Protein AF-A0A7R8ZRZ5-F1 (afdb_monomer_lite)

Sequence (224 aa):
MYLRGLLFKEEGRRFGMDLMALNIQRGRDHGLASYNDYREICALGRLRDWTAFERVFGRELTSRFQRVYESVDDIDLFAGGSVEPLVPGTELGPTFLCINGDMFARLQKGDRFYYELGGEPHSFSPEQLDQIRRVSLARVLCDNSEALRVIQPLVMARISTDCALVAALPSSLNAPCIVASSVTTLVLVGAGIVAHSVCRATAEPQVVDSLRMDAPTTKQALLL

Foldseek 3Di:
DQQAQDPPDDPPDPGDHGVLVVVLVVLVVVVPFALQVLCVVLVVHGQFFLVSVCVFQNDVVSVVVVVPDVGSRRHRNSRVFVRGDDDPPDPGHSSVVQVVLVVVVCVQVVDPQNACDPDDPNHDDPVVVVVVLLDAPLVVCQVPDLPAQEDELNNPDDDDPLCPPDPDDDDDSPHGRWHWDWDFDFDDDDPDTDTRTDIDTDPGRDRDPPPPSPNCDSCNSVPD

pLDDT: mean 80.61, std 20.8, range [30.86, 98.69]

Radius of gyration: 23.87 Å; chains: 1; bounding box: 53×54×66 Å

Secondary structure (DSSP, 8-state):
-TTTTTBT--TT-S--B-HHHHHHHHHHHTTPPBHHHHHHHTTS----SHHHHHHHH-HHHHHHHTTT-SSGGG-BHHHHHTTSPPPTTSSS-HHHHHHHHHHHHHHHHH-TT-TT--SSTTPPPHHHHHHHHT--HHHHHHHT-TT-SEE-SSTTSPPPGGG---S-----TTPPPEEEEEEEEEEEETTEEEEEEEEEEESSPP-----------TTGGG--

InterPro domains:
  IPR010255 Haem peroxidase superfamily [SSF48113] (3-163)
  IPR019791 Haem peroxidase, animal-type [PF03098] (3-155)
  IPR019791 Haem peroxidase, animal-type [PR00457] (58-78)
  IPR019791 Haem peroxidase, animal-type [PR00457] (132-146)
  IPR019791 Haem peroxidase, animal-type [PS50292] (1-182)
  IPR037120 Haem peroxidase domain superfamily, animal type [G3DSA:1.10.640.10] (2-172)

Organism: NCBI:txid163714

Structure (mmCIF, N/CA/C/O backbone):
data_AF-A0A7R8ZRZ5-F1
#
_entry.id   AF-A0A7R8ZRZ5-F1
#
loop_
_atom_site.group_PDB
_atom_site.id
_atom_site.type_symbol
_atom_site.label_atom_id
_atom_site.label_alt_id
_atom_site.label_comp_id
_atom_site.label_asym_id
_atom_site.label_entity_id
_atom_site.label_seq_id
_atom_site.pdbx_PDB_ins_code
_atom_site.Cartn_x
_atom_site.Cartn_y
_atom_site.Cartn_z
_atom_site.occupancy
_atom_site.B_iso_or_equiv
_atom_site.auth_seq_id
_atom_site.auth_comp_id
_atom_site.auth_asym_id
_atom_site.auth_atom_id
_atom_site.pdbx_PDB_model_num
ATOM 1 N N . MET A 1 1 ? 9.302 -16.955 0.100 1.00 51.91 1 MET A N 1
ATOM 2 C CA . MET A 1 1 ? 8.093 -16.599 -0.674 1.00 51.91 1 MET A CA 1
ATOM 3 C C . MET A 1 1 ? 7.459 -17.876 -1.218 1.00 51.91 1 MET A C 1
ATOM 5 O O . MET A 1 1 ? 7.926 -18.417 -2.209 1.00 51.91 1 MET A O 1
ATOM 9 N N . TYR A 1 2 ? 6.476 -18.414 -0.492 1.00 61.75 2 TYR A N 1
ATOM 10 C CA . TYR A 1 2 ? 6.000 -19.805 -0.600 1.00 61.75 2 TYR A CA 1
ATOM 11 C C . TYR A 1 2 ? 4.894 -20.047 -1.646 1.00 61.75 2 TYR A C 1
ATOM 13 O O . TYR A 1 2 ? 4.427 -21.169 -1.780 1.00 61.75 2 TYR A O 1
ATOM 21 N N . LEU A 1 3 ? 4.472 -19.024 -2.397 1.00 82.94 3 LEU A N 1
ATOM 22 C CA . LEU A 1 3 ? 3.324 -19.112 -3.321 1.00 82.94 3 LEU A CA 1
ATOM 23 C C . LEU A 1 3 ? 3.717 -19.150 -4.808 1.00 82.94 3 LEU A C 1
ATOM 25 O O . LEU A 1 3 ? 2.857 -19.135 -5.687 1.00 82.94 3 LEU A O 1
ATOM 29 N N . ARG A 1 4 ? 5.019 -19.221 -5.101 1.00 87.06 4 ARG A N 1
ATOM 30 C CA . ARG A 1 4 ? 5.545 -19.359 -6.461 1.00 87.06 4 ARG A CA 1
ATOM 31 C C . ARG A 1 4 ? 5.490 -20.827 -6.891 1.00 87.06 4 ARG A C 1
ATOM 33 O O . ARG A 1 4 ? 6.206 -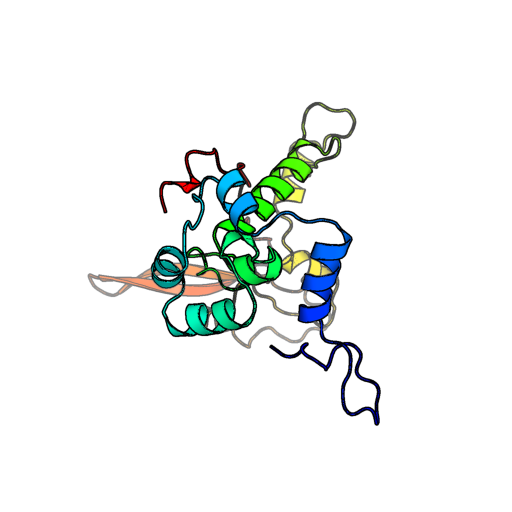21.651 -6.330 1.00 87.06 4 ARG A O 1
ATOM 40 N N . GLY A 1 5 ? 4.646 -21.156 -7.868 1.00 85.62 5 GLY A N 1
ATOM 41 C CA . GLY A 1 5 ? 4.491 -22.522 -8.388 1.00 85.62 5 GLY A CA 1
ATOM 42 C C . GLY A 1 5 ? 3.873 -23.512 -7.395 1.00 85.62 5 GLY A C 1
ATOM 43 O O . GLY A 1 5 ? 3.980 -24.721 -7.593 1.00 85.62 5 GLY A O 1
ATOM 44 N N . LEU A 1 6 ? 3.256 -23.017 -6.318 1.00 91.06 6 LEU A N 1
ATOM 45 C CA . LEU A 1 6 ? 2.647 -23.818 -5.250 1.00 91.06 6 LEU A CA 1
ATOM 46 C C . LEU A 1 6 ? 1.206 -23.390 -4.929 1.00 91.06 6 LEU A C 1
ATOM 48 O O . LEU A 1 6 ? 0.559 -24.024 -4.097 1.00 91.06 6 LEU A O 1
ATOM 52 N N . LEU A 1 7 ? 0.683 -22.344 -5.580 1.00 91.19 7 LEU A N 1
ATOM 53 C CA . LEU A 1 7 ? -0.688 -21.891 -5.359 1.00 91.19 7 LEU A CA 1
ATOM 54 C C . LEU A 1 7 ? -1.671 -22.981 -5.816 1.00 91.19 7 LEU A C 1
ATOM 56 O O . LEU A 1 7 ? -1.634 -23.391 -6.977 1.00 91.19 7 LEU A O 1
ATOM 60 N N . PHE A 1 8 ? -2.522 -23.448 -4.894 1.00 90.81 8 PHE A N 1
ATOM 61 C CA . PHE A 1 8 ? -3.478 -24.549 -5.100 1.00 90.81 8 PHE A CA 1
ATOM 62 C C . PHE A 1 8 ? -2.856 -25.809 -5.730 1.00 90.81 8 PHE A C 1
ATOM 64 O O . PHE A 1 8 ? -3.453 -26.454 -6.587 1.00 90.81 8 PHE A O 1
ATOM 71 N N . LYS A 1 9 ? -1.627 -26.159 -5.331 1.00 91.75 9 LYS A N 1
ATOM 72 C CA . LYS A 1 9 ? -0.976 -27.388 -5.795 1.00 91.75 9 LYS A CA 1
ATOM 73 C C . LYS A 1 9 ? -1.724 -28.620 -5.268 1.00 91.75 9 LYS A C 1
ATOM 75 O O . LYS A 1 9 ? -1.705 -28.885 -4.070 1.00 91.75 9 LYS A O 1
ATOM 80 N N . GLU A 1 10 ? -2.310 -29.391 -6.178 1.00 90.62 10 GLU A N 1
ATOM 81 C CA . GLU A 1 10 ? -2.949 -30.674 -5.869 1.00 90.62 10 GLU A CA 1
ATOM 82 C C . GLU A 1 10 ? -1.930 -31.748 -5.454 1.00 90.62 10 GLU A C 1
ATOM 84 O O . GLU A 1 10 ? -0.760 -31.735 -5.863 1.00 90.62 10 GLU A O 1
ATOM 89 N N . GLU A 1 11 ? -2.394 -32.720 -4.670 1.00 88.88 11 GLU A N 1
ATOM 90 C CA . GLU A 1 11 ? -1.609 -33.898 -4.312 1.00 88.88 11 GLU A CA 1
ATOM 91 C C . GLU A 1 11 ? -1.207 -34.687 -5.573 1.00 88.88 11 GLU A C 1
ATOM 93 O O . GLU A 1 11 ? -1.961 -34.805 -6.536 1.00 88.88 11 GLU A O 1
ATOM 98 N N . GLY A 1 12 ? 0.036 -35.170 -5.619 1.00 90.12 12 GLY A N 1
ATOM 99 C CA . GLY A 1 12 ? 0.588 -35.865 -6.789 1.00 90.12 12 GLY A CA 1
ATOM 100 C C . GLY A 1 12 ? 1.023 -34.964 -7.957 1.00 90.12 12 GLY A C 1
ATOM 101 O O . GLY A 1 12 ? 1.757 -35.424 -8.833 1.00 90.12 12 GLY A O 1
ATOM 102 N N . ARG A 1 13 ? 0.670 -33.669 -7.980 1.00 89.69 13 ARG A N 1
ATOM 103 C CA . ARG A 1 13 ? 1.190 -32.723 -8.987 1.00 89.69 13 ARG A CA 1
ATOM 104 C C . ARG A 1 13 ? 2.574 -32.206 -8.600 1.00 89.69 13 ARG A C 1
ATOM 106 O O . ARG A 1 13 ? 2.889 -32.027 -7.426 1.00 89.69 13 ARG A O 1
ATOM 113 N N . ARG A 1 14 ? 3.423 -31.915 -9.594 1.00 86.62 14 ARG A N 1
ATOM 114 C CA . ARG A 1 14 ? 4.773 -31.362 -9.359 1.00 86.62 14 ARG A CA 1
ATOM 115 C C . ARG A 1 14 ? 4.746 -29.865 -9.030 1.00 86.62 14 ARG A C 1
ATOM 117 O O . ARG A 1 14 ? 5.542 -29.422 -8.207 1.00 86.62 14 ARG A O 1
ATOM 124 N N . PHE A 1 15 ? 3.828 -29.115 -9.631 1.00 88.81 15 PHE A N 1
ATOM 125 C CA . PHE A 1 15 ? 3.676 -27.668 -9.471 1.00 88.81 15 PHE A CA 1
ATOM 126 C C . PHE A 1 15 ? 2.190 -27.281 -9.444 1.00 88.81 15 PHE A C 1
ATOM 128 O O . PHE A 1 15 ? 1.360 -27.978 -10.025 1.00 88.81 15 PHE A O 1
ATOM 135 N N . GLY A 1 16 ? 1.879 -26.191 -8.743 1.00 91.56 16 GLY A N 1
ATOM 136 C CA . GLY A 1 16 ? 0.614 -25.461 -8.821 1.00 91.56 16 GLY A CA 1
ATOM 137 C C . GLY A 1 16 ? 0.779 -24.170 -9.628 1.00 91.56 16 GLY A C 1
ATOM 138 O O . GLY A 1 16 ? 1.723 -24.023 -10.406 1.00 91.56 16 GLY A O 1
ATOM 139 N N . MET A 1 17 ? -0.115 -23.210 -9.416 1.00 91.88 17 MET A N 1
ATOM 140 C CA . MET A 1 17 ? -0.027 -21.894 -10.050 1.00 91.88 17 MET A CA 1
ATOM 141 C C . MET A 1 17 ? 1.037 -21.002 -9.387 1.00 91.88 17 MET A C 1
ATOM 143 O O . MET A 1 17 ? 1.478 -21.240 -8.257 1.00 91.88 17 MET A O 1
ATOM 147 N N . ASP A 1 18 ? 1.453 -19.955 -10.098 1.00 94.06 18 ASP A N 1
ATOM 148 C CA . ASP A 1 18 ? 2.373 -18.932 -9.601 1.00 94.06 18 ASP A CA 1
ATOM 149 C C . ASP A 1 18 ? 1.610 -17.635 -9.332 1.00 94.06 18 ASP A C 1
ATOM 151 O O . ASP A 1 18 ? 1.212 -16.929 -10.259 1.00 94.06 18 ASP A O 1
ATOM 155 N N . LEU A 1 19 ? 1.405 -17.321 -8.049 1.00 95.06 19 LEU A N 1
ATOM 156 C CA . LEU A 1 19 ? 0.646 -16.137 -7.654 1.00 95.06 19 LEU A CA 1
ATOM 157 C C . LEU A 1 19 ? 1.286 -14.832 -8.154 1.00 95.06 19 LEU A C 1
ATOM 159 O O . LEU A 1 19 ? 0.573 -13.877 -8.441 1.00 95.06 19 LEU A O 1
ATOM 163 N N . MET A 1 20 ? 2.612 -14.777 -8.294 1.00 93.75 20 MET A N 1
ATOM 164 C CA . MET A 1 20 ? 3.282 -13.556 -8.750 1.00 93.75 20 MET A CA 1
ATOM 165 C C . MET A 1 20 ? 3.118 -13.344 -10.241 1.00 93.75 20 MET A C 1
ATOM 167 O O . MET A 1 20 ? 2.824 -12.231 -10.671 1.00 93.75 20 MET A O 1
ATOM 171 N N . ALA A 1 21 ? 3.243 -14.420 -11.019 1.00 94.38 21 ALA A N 1
ATOM 172 C CA . ALA A 1 21 ? 2.937 -14.370 -12.442 1.00 94.38 21 ALA A CA 1
ATOM 173 C C . ALA A 1 21 ? 1.468 -13.978 -12.666 1.00 94.38 21 ALA A C 1
ATOM 175 O O . ALA A 1 21 ? 1.182 -13.145 -13.521 1.00 94.38 21 ALA A O 1
ATOM 176 N N . LEU A 1 22 ? 0.547 -14.511 -11.854 1.00 95.81 22 LEU A N 1
ATOM 177 C CA . LEU A 1 22 ? -0.869 -14.141 -11.905 1.00 95.81 22 LEU A CA 1
ATOM 178 C C . LEU A 1 22 ? -1.109 -12.666 -11.564 1.00 95.81 22 LEU A C 1
ATOM 180 O O . LEU A 1 22 ? -1.912 -12.031 -12.239 1.00 95.81 22 LEU A O 1
ATOM 184 N N . ASN A 1 23 ? -0.420 -12.103 -10.567 1.00 96.00 23 ASN A N 1
ATOM 185 C CA . ASN A 1 23 ? -0.552 -10.682 -10.227 1.00 96.00 23 ASN A CA 1
ATOM 186 C C . ASN A 1 23 ? -0.081 -9.771 -11.369 1.00 96.00 23 ASN A C 1
ATOM 188 O O . ASN A 1 23 ? -0.770 -8.808 -11.697 1.00 96.00 23 ASN A O 1
ATOM 192 N N . ILE A 1 24 ? 1.046 -10.099 -12.011 1.00 97.44 24 ILE A N 1
ATOM 193 C CA . ILE A 1 24 ? 1.540 -9.364 -13.187 1.00 97.44 24 ILE A CA 1
ATOM 194 C C . ILE A 1 24 ? 0.535 -9.472 -14.339 1.00 97.44 24 ILE A C 1
ATOM 196 O O . ILE A 1 24 ? 0.122 -8.460 -14.899 1.00 97.44 24 ILE A O 1
ATOM 200 N N . GLN A 1 25 ? 0.077 -10.687 -14.654 1.00 97.62 25 GLN A N 1
ATOM 201 C CA . GLN A 1 25 ? -0.888 -10.898 -15.732 1.00 97.62 25 GLN A CA 1
ATOM 202 C C . GLN A 1 25 ? -2.224 -10.200 -15.468 1.00 97.62 25 GLN A C 1
ATOM 204 O O . GLN A 1 25 ? -2.787 -9.630 -16.395 1.00 97.62 25 GLN A O 1
ATOM 209 N N . ARG A 1 26 ? -2.707 -10.177 -14.221 1.00 97.81 26 ARG A N 1
ATOM 210 C CA . ARG A 1 26 ? -3.920 -9.438 -13.845 1.00 97.81 26 ARG A CA 1
ATOM 211 C C . ARG A 1 26 ? -3.738 -7.931 -13.993 1.00 97.81 26 ARG A C 1
ATOM 213 O O . ARG A 1 26 ? -4.661 -7.256 -14.427 1.00 97.81 26 ARG A O 1
ATOM 220 N N . GLY A 1 27 ? -2.555 -7.410 -13.665 1.00 98.12 27 GLY A N 1
ATOM 221 C CA . GLY A 1 27 ? -2.234 -6.005 -13.901 1.00 98.12 27 GLY A CA 1
ATOM 222 C C . GLY A 1 27 ? -2.330 -5.636 -15.382 1.00 98.12 27 GLY A C 1
ATOM 223 O O . GLY A 1 27 ? -2.966 -4.645 -15.725 1.00 98.12 27 GLY A O 1
ATOM 224 N N . ARG A 1 28 ? -1.776 -6.478 -16.259 1.00 97.94 28 ARG A N 1
ATOM 225 C CA . ARG A 1 28 ? -1.835 -6.287 -17.716 1.00 97.94 28 ARG A CA 1
ATOM 226 C C . ARG A 1 28 ? -3.251 -6.424 -18.272 1.00 97.94 28 ARG A C 1
ATOM 228 O O . ARG A 1 28 ? -3.660 -5.602 -19.081 1.00 97.94 28 ARG A O 1
ATOM 235 N N . ASP A 1 29 ? -4.001 -7.423 -17.811 1.00 98.44 29 ASP A N 1
ATOM 236 C CA . ASP A 1 29 ? -5.403 -7.650 -18.190 1.00 98.44 29 ASP A CA 1
ATOM 237 C C . ASP A 1 29 ? -6.298 -6.455 -17.825 1.00 98.44 29 ASP A C 1
ATOM 239 O O . ASP A 1 29 ? -7.110 -6.002 -18.624 1.00 98.44 29 ASP A O 1
ATOM 243 N N . HIS A 1 30 ? -6.080 -5.872 -16.644 1.00 98.12 30 HIS A N 1
ATOM 244 C CA . HIS A 1 30 ? -6.783 -4.670 -16.194 1.00 98.12 30 HIS A CA 1
ATOM 245 C C . HIS A 1 30 ? -6.243 -3.368 -16.815 1.00 98.12 30 HIS A C 1
ATOM 247 O O . HIS A 1 30 ? -6.748 -2.293 -16.490 1.00 98.12 30 HIS A O 1
ATOM 253 N N . GLY A 1 31 ? -5.214 -3.435 -17.667 1.00 97.88 31 GLY A N 1
ATOM 254 C CA . GLY A 1 31 ? -4.602 -2.259 -18.285 1.00 97.88 31 GLY A CA 1
ATOM 255 C C . GLY A 1 31 ? -3.981 -1.291 -17.275 1.00 97.88 31 GLY A C 1
ATOM 256 O O . GLY A 1 31 ? -4.075 -0.078 -17.458 1.00 97.88 31 GLY A O 1
ATOM 257 N N . LEU A 1 32 ? -3.391 -1.803 -16.186 1.00 98.06 32 LEU A N 1
ATOM 258 C CA . LEU A 1 32 ? -2.682 -0.955 -15.227 1.00 98.06 32 LEU A CA 1
ATOM 259 C C . LEU A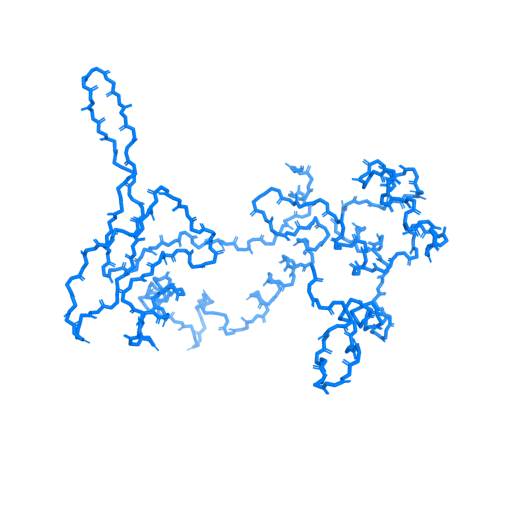 1 32 ? -1.512 -0.238 -15.912 1.00 98.06 32 LEU A C 1
ATOM 261 O O . LEU A 1 32 ? -0.786 -0.833 -16.708 1.00 98.06 32 LEU A O 1
ATOM 265 N N . ALA A 1 33 ? -1.324 1.035 -15.560 1.00 98.00 33 ALA A N 1
ATOM 266 C CA . ALA A 1 33 ? -0.209 1.839 -16.042 1.00 98.00 33 ALA A CA 1
ATOM 267 C C . ALA A 1 33 ? 1.144 1.315 -15.524 1.00 98.00 33 ALA A C 1
ATOM 269 O O . ALA A 1 33 ? 1.210 0.494 -14.597 1.00 98.00 33 ALA A O 1
ATOM 270 N N . SER A 1 34 ? 2.234 1.812 -16.109 1.00 98.25 34 SER A N 1
ATOM 271 C CA . SER A 1 34 ? 3.581 1.396 -15.723 1.00 98.25 34 SER A CA 1
ATOM 272 C C . SER A 1 34 ? 3.906 1.804 -14.287 1.00 98.25 34 SER A C 1
ATOM 274 O O . SER A 1 34 ? 3.357 2.760 -13.733 1.00 98.25 34 SER A O 1
ATOM 276 N N . TYR A 1 35 ? 4.872 1.117 -13.683 1.00 98.50 35 TYR A N 1
ATOM 277 C CA . TYR A 1 35 ? 5.437 1.500 -12.394 1.00 98.50 35 TYR A CA 1
ATOM 278 C C . TYR A 1 35 ? 5.866 2.979 -12.358 1.00 98.50 35 TYR A C 1
ATOM 280 O O . TYR A 1 35 ? 5.571 3.681 -11.390 1.00 98.50 35 TYR A O 1
ATOM 288 N N . ASN A 1 36 ? 6.506 3.479 -13.419 1.00 98.00 36 ASN A N 1
ATOM 289 C CA . ASN A 1 36 ? 6.957 4.868 -13.495 1.00 98.00 36 ASN A CA 1
ATOM 290 C C . ASN A 1 36 ? 5.796 5.878 -13.538 1.00 98.00 36 ASN A C 1
ATOM 292 O O . ASN A 1 36 ? 5.922 6.955 -12.953 1.00 98.00 36 ASN A O 1
ATOM 296 N N . ASP A 1 37 ? 4.667 5.537 -14.164 1.00 98.38 37 ASP A N 1
ATOM 297 C CA . ASP A 1 37 ? 3.481 6.406 -14.181 1.00 98.38 37 ASP A CA 1
ATOM 298 C C . ASP A 1 37 ? 2.893 6.555 -12.774 1.00 98.38 37 ASP A C 1
ATOM 300 O O . ASP A 1 37 ? 2.575 7.660 -12.337 1.00 98.38 37 ASP A O 1
ATOM 304 N N . TYR A 1 38 ? 2.829 5.461 -12.010 1.00 98.12 38 TYR A N 1
ATOM 305 C CA . TYR A 1 38 ? 2.399 5.519 -10.611 1.00 98.12 38 TYR A CA 1
ATOM 306 C C . TYR A 1 38 ? 3.378 6.292 -9.725 1.00 98.12 38 TYR A C 1
ATOM 308 O O . TYR A 1 38 ? 2.937 7.053 -8.863 1.00 98.12 38 TYR A O 1
ATOM 316 N N . ARG A 1 39 ? 4.694 6.171 -9.949 1.00 97.94 39 ARG A N 1
ATOM 317 C CA . ARG A 1 39 ? 5.682 7.011 -9.250 1.00 97.94 39 ARG A CA 1
ATOM 318 C C . ARG A 1 39 ? 5.433 8.497 -9.491 1.00 97.94 39 ARG A C 1
ATOM 320 O O . ARG A 1 39 ? 5.538 9.291 -8.560 1.00 97.94 39 ARG A O 1
ATOM 327 N N . GLU A 1 40 ? 5.120 8.877 -10.725 1.00 97.25 40 GLU A N 1
ATOM 328 C CA . GLU A 1 40 ? 4.831 10.263 -11.092 1.00 97.25 40 GLU A CA 1
ATOM 329 C C . GLU A 1 40 ? 3.536 10.771 -10.454 1.00 97.25 40 GLU A C 1
ATOM 331 O O . GLU A 1 40 ? 3.549 11.837 -9.837 1.00 97.25 40 GLU A O 1
ATOM 336 N N . ILE A 1 41 ? 2.459 9.980 -10.503 1.00 96.06 41 ILE A N 1
ATOM 337 C CA . ILE A 1 41 ? 1.190 10.279 -9.814 1.00 96.06 41 ILE A CA 1
ATOM 338 C C . ILE A 1 41 ? 1.420 10.480 -8.308 1.00 96.06 41 ILE A C 1
ATOM 340 O O . ILE A 1 41 ? 0.843 11.381 -7.701 1.00 96.06 41 ILE A O 1
ATOM 344 N N . CYS A 1 42 ? 2.308 9.682 -7.715 1.00 96.50 42 CYS A N 1
ATOM 345 C CA . CYS A 1 42 ? 2.695 9.769 -6.309 1.00 96.50 42 CYS A CA 1
ATOM 346 C C . CYS A 1 42 ? 3.781 10.817 -6.009 1.00 96.50 42 CYS A C 1
ATOM 348 O O . CYS A 1 42 ? 4.297 10.850 -4.894 1.00 96.50 42 CYS A O 1
ATOM 350 N N . ALA A 1 43 ? 4.143 11.670 -6.974 1.00 96.81 43 ALA A N 1
ATOM 351 C CA . ALA A 1 43 ? 5.167 12.711 -6.841 1.00 96.81 43 ALA A CA 1
ATOM 352 C C . ALA A 1 43 ? 6.568 12.205 -6.421 1.00 96.81 43 ALA A C 1
ATOM 354 O O . ALA A 1 43 ? 7.384 12.969 -5.911 1.00 96.81 43 ALA A O 1
ATOM 355 N N . LEU A 1 44 ? 6.884 10.934 -6.688 1.00 95.50 44 LEU A N 1
ATOM 356 C CA . LEU A 1 44 ? 8.177 10.297 -6.389 1.00 95.50 44 LEU A CA 1
ATOM 357 C C . LEU A 1 44 ? 9.218 10.493 -7.502 1.00 95.50 44 LEU A C 1
ATOM 359 O O . LEU A 1 44 ? 10.359 10.034 -7.390 1.00 95.50 44 LEU A O 1
ATOM 363 N N . GLY A 1 45 ? 8.812 11.129 -8.602 1.00 95.44 45 GLY A N 1
ATOM 364 C CA . GLY A 1 45 ? 9.615 11.304 -9.805 1.00 95.44 45 GLY A CA 1
ATOM 365 C C . GLY A 1 45 ? 9.801 10.009 -10.603 1.00 95.44 45 GLY A C 1
ATOM 366 O O . GLY A 1 45 ? 9.903 8.905 -10.057 1.00 95.44 45 GLY A O 1
ATOM 367 N N . ARG A 1 46 ? 9.878 10.151 -11.927 1.00 97.19 46 ARG A N 1
ATOM 368 C CA . ARG A 1 46 ? 10.147 9.035 -12.842 1.00 97.19 46 ARG A CA 1
ATOM 369 C C . ARG A 1 46 ? 11.613 8.613 -12.783 1.00 97.19 46 ARG A C 1
ATOM 371 O O . ARG A 1 46 ? 12.511 9.457 -12.718 1.00 97.19 46 ARG A O 1
ATOM 378 N N . LEU A 1 47 ? 11.865 7.313 -12.894 1.00 97.50 47 LEU A N 1
ATOM 379 C CA . LEU A 1 47 ? 13.200 6.786 -13.162 1.00 97.50 47 LEU A CA 1
ATOM 380 C C . LEU A 1 47 ? 13.450 6.900 -14.665 1.00 97.50 47 LEU A C 1
ATOM 382 O O . LEU A 1 47 ? 12.722 6.306 -15.445 1.00 97.50 47 LEU A O 1
ATOM 386 N N . ARG A 1 48 ? 14.437 7.698 -15.082 1.00 96.81 48 ARG A N 1
ATOM 387 C CA . ARG A 1 48 ? 14.646 8.014 -16.510 1.00 96.81 48 ARG A CA 1
ATOM 388 C C . ARG A 1 48 ? 15.425 6.953 -17.280 1.00 96.81 48 ARG A C 1
ATOM 390 O O . ARG A 1 48 ? 15.354 6.909 -18.499 1.00 96.81 48 ARG A O 1
ATOM 397 N N . ASP A 1 49 ? 16.214 6.157 -16.573 1.00 97.88 49 ASP A N 1
ATOM 398 C CA . ASP A 1 49 ? 17.088 5.152 -17.156 1.00 97.88 49 ASP A CA 1
ATOM 399 C C . ASP A 1 49 ? 17.463 4.093 -16.109 1.00 97.88 49 ASP A C 1
ATOM 401 O O . ASP A 1 49 ? 17.183 4.218 -14.909 1.00 97.88 49 ASP A O 1
ATOM 405 N N . TRP A 1 50 ? 18.140 3.044 -16.572 1.00 98.06 50 TRP A N 1
ATOM 406 C CA . TRP A 1 50 ? 18.642 1.972 -15.720 1.00 98.06 50 TRP A CA 1
ATOM 407 C C . TRP A 1 50 ? 19.680 2.443 -14.689 1.00 98.06 50 TRP A C 1
ATOM 409 O O . TRP A 1 50 ? 19.802 1.823 -13.637 1.00 98.06 50 TRP A O 1
ATOM 419 N N . THR A 1 51 ? 20.378 3.560 -14.925 1.00 97.94 51 THR A N 1
ATOM 420 C CA . THR A 1 51 ? 21.318 4.144 -13.952 1.00 97.94 51 THR A CA 1
ATOM 421 C C . THR A 1 51 ? 20.567 4.750 -12.764 1.00 97.94 51 THR A C 1
ATOM 423 O O . THR A 1 51 ? 20.983 4.617 -11.614 1.00 97.94 51 THR A O 1
ATOM 426 N N . ALA A 1 52 ? 19.437 5.418 -13.011 1.00 97.00 52 ALA A N 1
ATOM 427 C CA . ALA A 1 52 ? 18.541 5.907 -11.972 1.00 97.00 52 ALA A CA 1
ATOM 428 C C . ALA A 1 52 ? 17.910 4.752 -11.189 1.00 97.00 52 ALA A C 1
ATOM 430 O O . ALA A 1 52 ? 17.847 4.826 -9.964 1.00 97.00 52 ALA A O 1
ATOM 431 N N . PHE A 1 53 ? 17.517 3.679 -11.878 1.00 97.62 53 PHE A N 1
ATOM 432 C CA . PHE A 1 53 ? 17.030 2.459 -11.237 1.00 97.62 53 PHE A CA 1
ATOM 433 C C . PHE A 1 53 ? 18.111 1.826 -10.337 1.00 97.62 53 PHE A C 1
ATOM 435 O O . PHE A 1 53 ? 17.859 1.567 -9.161 1.00 97.62 53 PHE A O 1
ATOM 442 N N . GLU A 1 54 ? 19.349 1.679 -10.822 1.00 97.81 54 GLU A N 1
ATOM 443 C CA . GLU A 1 54 ? 20.465 1.110 -10.046 1.00 97.81 54 GLU A CA 1
ATOM 444 C C . GLU A 1 54 ? 20.780 1.895 -8.775 1.00 97.81 54 GLU A C 1
ATOM 446 O O . GLU A 1 54 ? 21.076 1.289 -7.745 1.00 97.81 54 GLU A O 1
ATOM 451 N N . ARG A 1 55 ? 20.655 3.226 -8.797 1.00 95.88 55 ARG A N 1
ATOM 452 C CA . ARG A 1 55 ? 20.856 4.053 -7.597 1.00 95.88 55 ARG A CA 1
ATOM 453 C C . ARG A 1 55 ? 19.853 3.760 -6.482 1.00 95.88 55 ARG A C 1
ATOM 455 O O . ARG A 1 55 ? 20.198 3.939 -5.320 1.00 95.88 55 ARG A O 1
ATOM 462 N N . VAL A 1 56 ? 18.637 3.338 -6.824 1.00 93.88 56 VAL A N 1
ATOM 463 C CA . VAL A 1 56 ? 17.571 3.051 -5.850 1.00 93.88 56 VAL A CA 1
ATOM 464 C C . VAL A 1 56 ? 17.610 1.589 -5.404 1.00 93.88 56 VAL A C 1
ATOM 466 O O . VAL A 1 56 ? 17.482 1.299 -4.219 1.00 93.88 56 VAL A O 1
ATOM 469 N N . PHE A 1 57 ? 17.806 0.669 -6.349 1.00 95.75 57 PHE A N 1
ATOM 470 C CA . PHE A 1 57 ? 17.591 -0.769 -6.146 1.00 95.75 57 PHE A CA 1
ATOM 471 C C . PHE A 1 57 ? 18.879 -1.601 -6.099 1.00 95.75 57 PHE A C 1
ATOM 473 O O . PHE A 1 57 ? 18.850 -2.787 -5.767 1.00 95.75 57 PHE A O 1
ATOM 480 N N . GLY A 1 58 ? 20.016 -1.001 -6.446 1.00 97.12 58 GLY A N 1
ATOM 481 C CA . GLY A 1 58 ? 21.308 -1.668 -6.526 1.00 97.12 58 GLY A CA 1
ATOM 482 C C . GLY A 1 58 ? 21.512 -2.474 -7.812 1.00 97.12 58 GLY A C 1
ATOM 483 O O . GLY A 1 58 ? 20.583 -2.817 -8.555 1.00 97.12 58 GLY A O 1
ATOM 484 N N . ARG A 1 59 ? 22.780 -2.799 -8.082 1.00 97.75 59 ARG A N 1
ATOM 485 C CA . ARG A 1 59 ? 23.218 -3.429 -9.338 1.00 97.75 59 ARG A CA 1
ATOM 486 C C . ARG A 1 59 ? 22.592 -4.796 -9.587 1.00 97.75 59 ARG A C 1
ATOM 488 O O . ARG A 1 59 ? 22.218 -5.109 -10.717 1.00 97.75 59 ARG A O 1
ATOM 495 N N . GLU A 1 60 ? 22.505 -5.631 -8.553 1.00 97.50 60 GLU A N 1
ATOM 496 C CA . GLU A 1 60 ? 22.025 -7.007 -8.707 1.00 97.50 60 GLU A CA 1
ATOM 497 C C . GLU A 1 60 ? 20.570 -7.037 -9.188 1.00 97.50 60 GLU A C 1
ATOM 499 O O . GLU A 1 60 ? 20.237 -7.756 -10.134 1.00 97.50 60 GLU A O 1
ATOM 504 N N . LEU A 1 61 ? 19.711 -6.233 -8.558 1.00 96.50 61 LEU A N 1
ATOM 505 C CA . LEU A 1 61 ? 18.303 -6.157 -8.910 1.00 96.50 61 LEU A CA 1
ATOM 506 C C . LEU A 1 61 ? 18.117 -5.517 -10.287 1.00 96.50 61 LEU A C 1
ATOM 508 O O . LEU A 1 61 ? 17.409 -6.074 -11.122 1.00 96.50 61 LEU A O 1
ATOM 512 N N . THR A 1 62 ? 18.847 -4.438 -10.571 1.00 98.00 62 THR A N 1
ATOM 513 C CA . THR A 1 62 ? 18.867 -3.797 -11.898 1.00 98.00 62 THR A CA 1
ATOM 514 C C . THR A 1 62 ? 19.203 -4.797 -12.999 1.00 98.00 62 THR A C 1
ATOM 516 O O . THR A 1 62 ? 18.461 -4.929 -13.969 1.00 98.00 62 THR A O 1
ATOM 519 N N . SER A 1 63 ? 20.249 -5.604 -12.798 1.00 98.00 63 SER A N 1
ATOM 520 C CA . SER A 1 63 ? 20.664 -6.635 -13.755 1.00 98.00 63 SER A CA 1
ATOM 521 C C . SER A 1 63 ? 19.591 -7.705 -13.986 1.00 98.00 63 SER A C 1
ATOM 523 O O . SER A 1 63 ? 19.558 -8.336 -15.040 1.00 98.00 63 SER A O 1
ATOM 525 N N . ARG A 1 64 ? 18.726 -7.972 -12.996 1.00 97.88 64 ARG A N 1
ATOM 526 C CA . ARG A 1 64 ? 17.591 -8.900 -13.140 1.00 97.88 64 ARG A CA 1
ATOM 527 C C . ARG A 1 64 ? 16.461 -8.269 -13.952 1.00 97.88 64 ARG A C 1
ATOM 529 O O . ARG A 1 64 ? 15.905 -8.962 -14.798 1.00 97.88 64 ARG A O 1
ATOM 536 N N . PHE A 1 65 ? 16.157 -6.993 -13.726 1.00 98.19 65 PHE A N 1
ATOM 537 C CA . PHE A 1 65 ? 15.113 -6.269 -14.457 1.00 98.19 65 PHE A CA 1
ATOM 538 C C . PHE A 1 65 ? 15.486 -6.027 -15.923 1.00 98.19 65 PHE A C 1
ATOM 540 O O . PHE A 1 65 ? 14.661 -6.285 -16.792 1.00 98.19 65 PHE A O 1
ATOM 547 N N . GLN A 1 66 ? 16.741 -5.671 -16.213 1.00 98.00 66 GLN A N 1
ATOM 548 C CA . GLN A 1 66 ? 17.245 -5.485 -17.584 1.00 98.00 66 GLN A CA 1
ATOM 549 C C . GLN A 1 66 ? 17.160 -6.743 -18.461 1.00 98.00 66 GLN A C 1
ATOM 551 O O . GLN A 1 66 ? 17.211 -6.655 -19.682 1.00 98.00 66 GLN A O 1
ATOM 556 N N . ARG A 1 67 ? 17.055 -7.937 -17.861 1.00 98.00 67 ARG A N 1
ATOM 557 C CA . ARG A 1 67 ? 16.845 -9.185 -18.616 1.00 98.00 67 ARG A CA 1
ATOM 558 C C . ARG A 1 67 ? 15.395 -9.400 -19.044 1.00 98.00 67 ARG A C 1
ATOM 560 O O . ARG A 1 67 ? 15.143 -10.316 -19.820 1.00 98.00 67 ARG A O 1
ATOM 567 N N . VAL A 1 68 ? 14.458 -8.644 -18.477 1.00 97.56 68 VAL A N 1
ATOM 568 C CA . VAL A 1 68 ? 13.013 -8.860 -18.633 1.00 97.56 68 VAL A CA 1
ATOM 569 C C . VAL A 1 68 ? 12.336 -7.666 -19.301 1.00 97.56 68 VAL A C 1
ATOM 571 O O . VAL A 1 68 ? 11.423 -7.875 -20.092 1.00 97.56 68 VAL A O 1
ATOM 574 N N . TYR A 1 69 ? 12.787 -6.445 -19.011 1.00 98.19 69 TYR A N 1
ATOM 575 C CA . TYR A 1 69 ? 12.233 -5.205 -19.552 1.00 98.19 69 TYR A CA 1
ATOM 576 C C . TYR A 1 69 ? 13.277 -4.475 -20.398 1.00 98.19 69 TYR A C 1
ATOM 578 O O . TYR A 1 69 ? 14.455 -4.447 -20.038 1.00 98.19 69 TYR A O 1
ATOM 586 N N . GLU A 1 70 ? 12.839 -3.875 -21.505 1.00 97.88 70 GLU A N 1
ATOM 587 C CA . GLU A 1 70 ? 13.693 -3.084 -22.398 1.00 97.88 70 GLU A CA 1
ATOM 588 C C . GLU A 1 70 ? 13.975 -1.701 -21.790 1.00 97.88 70 GLU A C 1
ATOM 590 O O . GLU A 1 70 ? 15.132 -1.281 -21.674 1.00 97.88 70 GLU A O 1
ATOM 595 N N . SER A 1 71 ? 12.923 -1.041 -21.302 1.00 98.31 71 SER A N 1
ATOM 596 C CA . SER A 1 71 ? 12.982 0.243 -20.608 1.00 98.31 71 SER A CA 1
ATOM 597 C C . SER A 1 71 ? 12.511 0.148 -19.153 1.00 98.31 71 SER A C 1
ATOM 599 O O . SER A 1 71 ? 11.722 -0.715 -18.769 1.00 98.31 71 SER A O 1
ATOM 601 N N . VAL A 1 72 ? 12.954 1.104 -18.333 1.00 98.00 72 VAL A N 1
ATOM 602 C CA . VAL A 1 72 ? 12.405 1.339 -16.986 1.00 98.00 72 VAL A CA 1
ATOM 603 C C . VAL A 1 72 ? 10.936 1.775 -17.019 1.00 98.00 72 VAL A C 1
ATOM 605 O O . VAL A 1 72 ? 10.219 1.571 -16.041 1.00 98.00 72 VAL A O 1
ATOM 608 N N . ASP A 1 73 ? 10.481 2.332 -18.145 1.00 98.25 73 ASP A N 1
ATOM 609 C CA . ASP A 1 73 ? 9.080 2.696 -18.374 1.00 98.25 73 ASP A CA 1
ATOM 610 C C . ASP A 1 73 ? 8.181 1.485 -18.684 1.00 98.25 73 ASP A C 1
ATOM 612 O O . ASP A 1 73 ? 6.965 1.602 -18.585 1.00 98.25 73 ASP A O 1
ATOM 616 N N . ASP A 1 74 ? 8.748 0.308 -18.977 1.00 98.00 74 ASP A N 1
ATOM 617 C CA . ASP A 1 74 ? 7.971 -0.909 -19.272 1.00 98.00 74 ASP A CA 1
ATOM 618 C C . ASP A 1 74 ? 7.677 -1.750 -18.021 1.00 98.00 74 ASP A C 1
ATOM 620 O O . ASP A 1 74 ? 7.013 -2.786 -18.093 1.00 98.00 74 ASP A O 1
ATOM 624 N N . ILE A 1 75 ? 8.208 -1.351 -16.861 1.00 98.62 75 ILE A N 1
ATOM 625 C CA . ILE A 1 75 ? 8.116 -2.139 -15.633 1.00 98.62 75 ILE A CA 1
ATOM 626 C C . ILE A 1 75 ? 6.660 -2.197 -15.160 1.00 98.62 75 ILE A C 1
ATOM 628 O O . ILE A 1 75 ? 6.060 -1.169 -14.839 1.00 98.62 75 ILE A O 1
ATOM 632 N N . ASP A 1 76 ? 6.108 -3.408 -15.037 1.00 98.69 76 ASP A N 1
ATOM 633 C CA . ASP A 1 76 ? 4.776 -3.621 -14.465 1.00 98.69 76 ASP A CA 1
ATOM 634 C C . ASP A 1 76 ? 4.711 -3.066 -13.027 1.00 98.69 76 ASP A C 1
ATOM 636 O O . ASP A 1 76 ? 5.612 -3.323 -12.218 1.00 98.69 76 ASP A O 1
ATOM 640 N N . LEU A 1 77 ? 3.617 -2.376 -12.665 1.00 98.38 77 LEU A N 1
ATOM 641 C CA . LEU A 1 77 ? 3.434 -1.782 -11.328 1.00 98.38 77 LEU A CA 1
ATOM 642 C C . LEU A 1 77 ? 3.752 -2.772 -10.201 1.00 98.38 77 LEU A C 1
ATOM 644 O O . LEU A 1 77 ? 4.488 -2.443 -9.273 1.00 98.38 77 LEU A O 1
ATOM 648 N N . PHE A 1 78 ? 3.208 -3.992 -10.280 1.00 97.75 78 PHE A N 1
ATOM 649 C CA . PHE A 1 78 ? 3.415 -4.990 -9.234 1.00 97.75 78 PHE A CA 1
ATOM 650 C C . PHE A 1 78 ? 4.887 -5.400 -9.111 1.00 97.75 78 PHE A C 1
ATOM 652 O O . PHE A 1 78 ? 5.380 -5.567 -7.998 1.00 97.75 78 PHE A O 1
ATOM 659 N N . ALA A 1 79 ? 5.601 -5.527 -10.231 1.00 97.56 79 ALA A N 1
ATOM 660 C CA . ALA A 1 79 ? 7.011 -5.895 -10.228 1.00 97.56 79 ALA A CA 1
ATOM 661 C C . ALA A 1 79 ? 7.883 -4.782 -9.631 1.00 97.56 79 ALA A C 1
ATOM 663 O O . ALA A 1 79 ? 8.705 -5.069 -8.764 1.00 97.56 79 ALA A O 1
ATOM 664 N N . GLY A 1 80 ? 7.683 -3.530 -10.059 1.00 97.38 80 GLY A N 1
ATOM 665 C CA . GLY A 1 80 ? 8.454 -2.381 -9.575 1.00 97.38 80 GLY A CA 1
ATOM 666 C C . GLY A 1 80 ? 8.140 -2.013 -8.124 1.00 97.38 80 GLY A C 1
ATOM 667 O O . GLY A 1 80 ? 9.049 -1.880 -7.310 1.00 97.38 80 GLY A O 1
ATOM 668 N N . GLY A 1 81 ? 6.857 -1.927 -7.765 1.00 97.06 81 GLY A N 1
ATOM 669 C CA . GLY A 1 81 ? 6.428 -1.557 -6.413 1.00 97.06 81 GLY A CA 1
ATOM 670 C C . GLY A 1 81 ? 6.817 -2.581 -5.342 1.00 97.06 81 GLY A C 1
ATOM 671 O O . GLY A 1 81 ? 7.132 -2.206 -4.218 1.00 97.06 81 GLY A O 1
ATOM 672 N N . SER A 1 82 ? 6.857 -3.876 -5.682 1.00 95.69 82 SER A N 1
ATOM 673 C CA . SER A 1 82 ? 7.175 -4.943 -4.712 1.00 95.69 82 SER A CA 1
ATOM 674 C C . SER A 1 82 ? 8.651 -5.018 -4.324 1.00 95.69 82 SER A C 1
ATOM 676 O O . SER A 1 82 ? 8.991 -5.721 -3.375 1.00 95.69 82 SER A O 1
ATOM 678 N N . VAL A 1 83 ? 9.532 -4.360 -5.079 1.00 96.12 83 VAL A N 1
ATOM 679 C CA . VAL A 1 83 ? 10.979 -4.360 -4.815 1.00 96.12 83 VAL A CA 1
ATOM 680 C C . VAL A 1 83 ? 11.470 -3.044 -4.223 1.00 96.12 83 VAL A C 1
ATOM 682 O O . VAL A 1 83 ? 12.668 -2.879 -4.001 1.00 96.12 83 VAL A O 1
ATOM 685 N N . GLU A 1 84 ? 10.561 -2.104 -3.974 1.00 96.69 84 GLU A N 1
ATOM 686 C CA . GLU A 1 84 ? 10.894 -0.858 -3.303 1.00 96.69 84 GLU A CA 1
ATOM 687 C C . GLU A 1 84 ? 11.399 -1.095 -1.878 1.00 96.69 84 GLU A C 1
ATOM 689 O O . GLU A 1 84 ? 10.873 -1.957 -1.166 1.00 96.69 84 GLU A O 1
ATOM 694 N N . PRO A 1 85 ? 12.406 -0.321 -1.432 1.00 94.38 85 PRO A N 1
ATOM 695 C CA . PRO A 1 85 ? 12.780 -0.318 -0.031 1.00 94.38 85 PRO A CA 1
ATOM 696 C C . PRO A 1 85 ? 11.589 0.149 0.809 1.00 94.38 85 PRO A C 1
ATOM 698 O O . PRO A 1 85 ? 10.883 1.093 0.444 1.00 94.38 85 PRO A O 1
ATOM 701 N N . LEU A 1 86 ? 11.374 -0.527 1.935 1.00 94.88 86 LEU A N 1
ATOM 702 C CA . LEU A 1 86 ? 10.266 -0.222 2.832 1.00 94.88 86 LEU A CA 1
ATOM 703 C C . LEU A 1 86 ? 10.450 1.158 3.465 1.00 94.88 86 LEU A C 1
ATOM 705 O O . LEU A 1 86 ? 11.552 1.511 3.895 1.00 94.88 86 LEU A O 1
ATOM 709 N N . VAL A 1 87 ? 9.358 1.914 3.575 1.00 94.25 87 VAL A N 1
ATOM 710 C CA . VAL A 1 87 ? 9.346 3.154 4.354 1.00 94.25 87 VAL A CA 1
ATOM 711 C C . VAL A 1 87 ? 9.424 2.784 5.843 1.00 94.25 87 VAL A C 1
ATOM 713 O O . VAL A 1 87 ? 8.652 1.921 6.278 1.00 94.25 87 VAL A O 1
ATOM 716 N N . PRO A 1 88 ? 10.322 3.394 6.645 1.00 91.56 88 PRO A N 1
ATOM 717 C CA . PRO A 1 88 ? 10.480 3.056 8.059 1.00 91.56 88 PRO A CA 1
ATOM 718 C C . PRO A 1 88 ? 9.154 3.064 8.830 1.00 91.56 88 PRO A C 1
ATOM 720 O O . PRO A 1 88 ? 8.379 4.013 8.741 1.00 91.56 88 PRO A O 1
ATOM 723 N N . GLY A 1 89 ? 8.898 2.002 9.599 1.00 87.19 89 GLY A N 1
ATOM 724 C CA . GLY A 1 89 ? 7.647 1.834 10.350 1.00 87.19 89 GLY A CA 1
ATOM 725 C C . GLY A 1 89 ? 6.467 1.309 9.525 1.00 87.19 89 GLY A C 1
ATOM 726 O O . GLY A 1 89 ? 5.359 1.225 10.048 1.00 87.19 89 GLY A O 1
ATOM 727 N N . THR A 1 90 ? 6.687 0.935 8.262 1.00 89.88 90 THR A N 1
ATOM 728 C CA . THR A 1 90 ? 5.666 0.362 7.376 1.00 89.88 90 THR A CA 1
ATOM 729 C C . THR A 1 90 ? 6.159 -0.931 6.723 1.00 89.88 90 THR A C 1
ATOM 731 O O . THR A 1 90 ? 7.356 -1.210 6.691 1.00 89.88 90 THR A O 1
ATOM 734 N N . GLU A 1 91 ? 5.229 -1.691 6.148 1.00 91.75 91 GLU A N 1
ATOM 735 C CA . GLU A 1 91 ? 5.516 -2.879 5.328 1.00 91.75 91 GLU A CA 1
ATOM 736 C C . GLU A 1 91 ? 5.405 -2.578 3.820 1.00 91.75 91 GLU A C 1
ATOM 738 O O . GLU A 1 91 ? 5.279 -3.489 3.003 1.00 91.75 91 GLU A O 1
ATOM 743 N N . LEU A 1 92 ? 5.404 -1.294 3.435 1.00 95.19 92 LEU A N 1
ATOM 744 C CA . LEU A 1 92 ? 5.216 -0.851 2.054 1.00 95.19 92 LEU A CA 1
ATOM 745 C C . LEU A 1 92 ? 6.368 0.047 1.594 1.00 95.19 92 LEU A C 1
ATOM 747 O O . LEU A 1 92 ? 6.890 0.868 2.347 1.00 95.19 92 LEU A O 1
ATOM 751 N N . GLY A 1 93 ? 6.728 -0.080 0.318 1.00 96.56 93 GLY A N 1
ATOM 752 C CA . GLY A 1 93 ? 7.524 0.929 -0.375 1.00 96.56 93 GLY A CA 1
ATOM 753 C C . GLY A 1 93 ? 6.720 2.208 -0.648 1.00 96.56 93 GLY A C 1
ATOM 754 O O . GLY A 1 93 ? 5.488 2.188 -0.558 1.00 96.56 93 GLY A O 1
ATOM 755 N N . PRO A 1 94 ? 7.381 3.328 -0.986 1.00 96.75 94 PRO A N 1
ATOM 756 C CA . PRO A 1 94 ? 6.740 4.632 -1.154 1.00 96.75 94 PRO A CA 1
ATOM 757 C C . PRO A 1 94 ? 5.600 4.648 -2.183 1.00 96.75 94 PRO A C 1
ATOM 759 O O . PRO A 1 94 ? 4.579 5.295 -1.943 1.00 96.75 94 PRO A O 1
ATOM 762 N N . THR A 1 95 ? 5.713 3.919 -3.297 1.00 97.19 95 THR A N 1
ATOM 763 C CA . THR A 1 95 ? 4.664 3.877 -4.328 1.00 97.19 95 THR A CA 1
ATOM 764 C C . THR A 1 95 ? 3.420 3.168 -3.800 1.00 97.19 95 THR A C 1
ATOM 766 O O . THR A 1 95 ? 2.315 3.705 -3.877 1.00 97.19 95 THR A O 1
ATOM 769 N N . PHE A 1 96 ? 3.575 1.981 -3.203 1.00 97.75 96 PHE A N 1
ATOM 770 C CA . PHE A 1 96 ? 2.429 1.276 -2.626 1.00 97.75 96 PHE A CA 1
ATOM 771 C C . PHE A 1 96 ? 1.881 1.960 -1.378 1.00 97.75 96 PHE A C 1
ATOM 773 O O . PHE A 1 96 ? 0.670 1.919 -1.175 1.00 97.75 96 PHE A O 1
ATOM 780 N N . LEU A 1 97 ? 2.712 2.630 -0.580 1.00 96.94 97 LEU A N 1
ATOM 781 C CA . LEU A 1 97 ? 2.250 3.434 0.547 1.00 96.94 97 LEU A CA 1
ATOM 782 C C . LEU A 1 97 ? 1.340 4.576 0.073 1.00 96.94 97 LEU A C 1
ATOM 784 O O . LEU A 1 97 ? 0.251 4.745 0.614 1.00 96.94 97 LEU A O 1
ATOM 788 N N . CYS A 1 98 ? 1.744 5.303 -0.972 1.00 97.56 98 CYS A N 1
ATOM 789 C CA . CYS A 1 98 ? 0.934 6.348 -1.600 1.00 97.56 98 CYS A CA 1
ATOM 790 C C . CYS A 1 98 ? -0.406 5.803 -2.124 1.00 97.56 98 CYS A C 1
ATOM 792 O O . CYS A 1 98 ? -1.461 6.324 -1.762 1.00 97.56 98 CYS A O 1
ATOM 794 N N . ILE A 1 99 ? -0.378 4.727 -2.921 1.00 97.19 99 ILE A N 1
ATOM 795 C CA . ILE A 1 99 ? -1.588 4.131 -3.514 1.00 97.19 99 ILE A CA 1
ATOM 796 C C . ILE A 1 99 ? -2.555 3.647 -2.427 1.00 97.19 99 ILE A C 1
ATOM 798 O O . ILE A 1 99 ? -3.748 3.941 -2.486 1.00 97.19 99 ILE A O 1
ATOM 802 N N . ASN A 1 100 ? -2.053 2.927 -1.418 1.00 96.38 100 ASN A N 1
ATOM 803 C CA . ASN A 1 100 ? -2.892 2.439 -0.322 1.00 96.38 100 ASN A CA 1
ATOM 804 C C . ASN A 1 100 ? -3.438 3.604 0.513 1.00 96.38 100 ASN A C 1
ATOM 806 O O . ASN A 1 100 ? -4.624 3.617 0.832 1.00 96.38 100 ASN A O 1
ATOM 810 N N . GLY A 1 101 ? -2.607 4.599 0.834 1.00 95.25 101 GLY A N 1
ATOM 811 C CA . GLY A 1 101 ? -3.016 5.771 1.606 1.00 95.25 101 GLY A CA 1
ATOM 812 C C . GLY A 1 101 ? -4.126 6.577 0.928 1.00 95.25 101 GLY A C 1
ATOM 813 O O . GLY A 1 101 ? -5.133 6.883 1.568 1.00 95.25 101 GLY A O 1
ATOM 814 N N . ASP A 1 102 ? -3.983 6.872 -0.368 1.00 95.44 102 ASP A N 1
ATOM 815 C CA . ASP A 1 102 ? -5.020 7.557 -1.152 1.00 95.44 102 ASP A CA 1
ATOM 816 C C . ASP A 1 102 ? -6.306 6.721 -1.227 1.00 95.44 102 ASP A C 1
ATOM 818 O O . ASP A 1 102 ? -7.394 7.241 -0.968 1.00 95.44 102 ASP A O 1
ATOM 822 N N . MET A 1 103 ? -6.193 5.411 -1.482 1.00 96.50 103 MET A N 1
ATOM 823 C CA . MET A 1 103 ? -7.350 4.516 -1.523 1.00 96.50 103 MET A CA 1
ATOM 824 C C . MET A 1 103 ? -8.112 4.509 -0.190 1.00 96.50 103 MET A C 1
ATOM 826 O O . MET A 1 103 ? -9.331 4.686 -0.187 1.00 96.50 103 MET A O 1
ATOM 830 N N . PHE A 1 104 ? -7.428 4.347 0.948 1.00 95.81 104 PHE A N 1
ATOM 831 C CA . PHE A 1 104 ? -8.085 4.281 2.260 1.00 95.81 104 PHE A CA 1
ATOM 832 C C . PHE A 1 104 ? -8.711 5.621 2.639 1.00 95.81 104 PHE A C 1
ATOM 834 O O . PHE A 1 104 ? -9.844 5.649 3.120 1.00 95.81 104 PHE A O 1
ATOM 841 N N . ALA A 1 105 ? -8.035 6.733 2.345 1.00 95.00 105 ALA A N 1
ATOM 842 C CA . ALA A 1 105 ? -8.586 8.061 2.581 1.00 95.00 105 ALA A CA 1
ATOM 843 C C . ALA A 1 105 ? -9.852 8.319 1.747 1.00 95.00 105 ALA A C 1
ATOM 845 O O . ALA A 1 105 ? -10.806 8.918 2.248 1.00 95.00 105 ALA A O 1
ATOM 846 N N . ARG A 1 106 ? -9.891 7.866 0.486 1.00 95.88 106 ARG A N 1
ATOM 847 C CA . ARG A 1 106 ? -11.086 7.971 -0.367 1.00 95.88 106 ARG A CA 1
ATOM 848 C C . ARG A 1 106 ? -12.221 7.081 0.114 1.00 95.88 106 ARG A C 1
ATOM 850 O O . ARG A 1 106 ? -13.356 7.544 0.104 1.00 95.88 106 ARG A O 1
ATOM 857 N N . LEU A 1 107 ? -11.933 5.853 0.549 1.00 96.06 107 LEU A N 1
ATOM 858 C CA . LEU A 1 107 ? -12.948 4.974 1.136 1.00 96.06 107 LEU A CA 1
ATOM 859 C C . LEU A 1 107 ? -13.568 5.617 2.378 1.00 96.06 107 LEU A C 1
ATOM 861 O O . LEU A 1 107 ? -14.785 5.713 2.463 1.00 96.06 107 LEU A O 1
ATOM 865 N N . GLN A 1 108 ? -12.741 6.130 3.291 1.00 94.50 108 GLN A N 1
ATOM 866 C CA . GLN A 1 108 ? -13.215 6.800 4.500 1.00 94.50 108 GLN A CA 1
ATOM 867 C C . GLN A 1 108 ? -14.050 8.050 4.184 1.00 94.50 108 GLN A C 1
ATOM 869 O O . GLN A 1 108 ? -15.148 8.208 4.705 1.00 94.50 108 GLN A O 1
ATOM 874 N N . LYS A 1 109 ? -13.538 8.958 3.343 1.00 93.88 109 LYS A N 1
ATOM 875 C CA . LYS A 1 109 ? -14.204 10.242 3.048 1.00 93.88 109 LYS A CA 1
ATOM 876 C C . LYS A 1 109 ? -15.415 10.099 2.127 1.00 93.88 109 LYS A C 1
ATOM 878 O O . LYS A 1 109 ? -16.298 10.950 2.154 1.00 93.88 109 LYS A O 1
ATOM 883 N N . GLY A 1 110 ? -15.415 9.085 1.266 1.00 95.06 110 GLY A N 1
ATOM 884 C CA . GLY A 1 110 ? -16.478 8.823 0.299 1.00 95.06 110 GLY A CA 1
ATOM 885 C C . GLY A 1 110 ? -17.625 7.984 0.856 1.00 95.06 110 GLY A C 1
ATOM 886 O O . GLY A 1 110 ? -18.679 7.913 0.224 1.00 95.06 110 GLY A O 1
ATOM 887 N N . ASP A 1 111 ? -17.446 7.357 2.019 1.00 96.12 111 ASP A N 1
ATOM 888 C CA . ASP A 1 111 ? -18.486 6.555 2.646 1.00 96.12 111 ASP A CA 1
ATOM 889 C C . ASP A 1 111 ? -19.449 7.434 3.450 1.00 96.12 111 ASP A C 1
ATOM 891 O O . ASP A 1 111 ? -19.140 7.934 4.533 1.00 96.12 111 ASP A O 1
ATOM 895 N N . ARG A 1 112 ? -20.671 7.579 2.928 1.00 95.25 112 ARG A N 1
ATOM 896 C CA . ARG A 1 112 ? -21.760 8.273 3.621 1.00 95.25 112 ARG A CA 1
ATOM 897 C C . ARG A 1 112 ? -22.051 7.652 4.987 1.00 95.25 112 ARG A C 1
ATOM 899 O O . ARG A 1 112 ? -22.505 8.369 5.865 1.00 95.25 112 ARG A O 1
ATOM 906 N N . PHE A 1 113 ? -21.815 6.358 5.170 1.00 96.19 113 PHE A N 1
ATOM 907 C CA . PHE A 1 113 ? -22.051 5.632 6.416 1.00 96.19 113 PHE A CA 1
ATOM 908 C C . PHE A 1 113 ? -20.787 5.446 7.259 1.00 96.19 113 PHE A C 1
ATOM 910 O O . PHE A 1 113 ? -20.804 4.655 8.204 1.00 96.19 113 PHE A O 1
ATOM 917 N N . TYR A 1 114 ? -19.710 6.181 6.960 1.00 96.12 114 TYR A N 1
ATOM 918 C CA . TYR A 1 114 ? -18.500 6.111 7.763 1.00 96.12 114 TYR A CA 1
ATOM 919 C C . TYR A 1 114 ? -18.818 6.421 9.232 1.00 96.12 114 TYR A C 1
ATOM 921 O O . TYR A 1 114 ? -19.425 7.444 9.543 1.00 96.12 114 TYR A O 1
ATOM 929 N N . TYR A 1 115 ? -18.410 5.538 10.146 1.00 94.62 115 TYR A N 1
ATOM 930 C CA . TYR A 1 115 ? -18.906 5.526 11.529 1.00 94.62 115 TYR A CA 1
ATOM 931 C C . TYR A 1 115 ? -18.567 6.788 12.343 1.00 94.62 115 TYR A C 1
ATOM 933 O O . TYR A 1 115 ? -19.240 7.076 13.329 1.00 94.62 115 TYR A O 1
ATOM 941 N N . GLU A 1 116 ? -17.541 7.551 11.951 1.00 93.75 116 GLU A N 1
ATOM 942 C CA . GLU A 1 116 ? -17.203 8.824 12.608 1.00 93.75 116 GLU A CA 1
ATOM 943 C C . GLU A 1 116 ? -17.910 10.042 11.999 1.00 93.75 116 GLU A C 1
ATOM 945 O O . GLU A 1 116 ? -17.745 11.153 12.507 1.00 93.75 116 GLU A O 1
ATOM 950 N N . LEU A 1 117 ? -18.671 9.871 10.912 1.00 93.19 117 LEU A N 1
ATOM 951 C CA . LEU A 1 117 ? -19.418 10.964 10.302 1.00 93.19 117 LEU A CA 1
ATOM 952 C C . LEU A 1 117 ? -20.552 11.389 11.241 1.00 93.19 117 LEU A C 1
ATOM 954 O O . LEU A 1 117 ? -21.452 10.603 11.537 1.00 93.19 117 LEU A O 1
ATOM 958 N N . GLY A 1 118 ? -20.504 12.637 11.710 1.00 92.94 118 GLY A N 1
ATOM 959 C CA . GLY A 1 118 ? -21.506 13.233 12.594 1.00 92.94 118 GLY A CA 1
ATOM 960 C C . GLY A 1 118 ? -22.520 14.106 11.853 1.00 92.94 118 GLY A C 1
ATOM 961 O O . GLY A 1 118 ? -22.248 14.591 10.758 1.00 92.94 118 GLY A O 1
ATOM 962 N N . GLY A 1 119 ? -23.662 14.363 12.494 1.00 91.81 119 GLY A N 1
ATOM 963 C CA . GLY A 1 119 ? -24.683 15.294 11.994 1.00 91.81 119 GLY A CA 1
ATOM 964 C C . GLY A 1 119 ? -25.687 14.697 11.003 1.00 91.81 119 GLY A C 1
ATOM 965 O O . GLY A 1 119 ? -26.563 15.421 10.538 1.00 91.81 119 GLY A O 1
ATOM 966 N N . GLU A 1 120 ? -25.607 13.398 10.721 1.00 94.12 120 GLU A N 1
ATOM 967 C CA . GLU A 1 120 ? -26.516 12.688 9.824 1.00 94.12 120 GLU A CA 1
ATOM 968 C C . GLU A 1 120 ? -27.526 11.821 10.600 1.00 94.12 120 GLU A C 1
ATOM 970 O O . GLU A 1 120 ? -27.247 11.406 11.728 1.00 94.12 120 GLU A O 1
ATOM 975 N N . PRO A 1 121 ? -28.685 11.459 10.012 1.00 94.50 121 PRO A N 1
ATOM 976 C CA . PRO A 1 121 ? -29.669 10.591 10.672 1.00 94.50 121 PRO A CA 1
ATOM 977 C C . PRO A 1 121 ? -29.134 9.207 11.072 1.00 94.50 121 PRO A C 1
ATOM 979 O O . PRO A 1 121 ? -29.674 8.576 11.977 1.00 94.50 121 PRO A O 1
ATOM 982 N N . HIS A 1 122 ? -28.100 8.720 10.381 1.00 93.06 122 HIS A N 1
ATOM 983 C CA . HIS A 1 122 ? -27.429 7.441 10.646 1.00 93.06 122 HIS A CA 1
ATOM 984 C C . HIS A 1 122 ? -26.143 7.589 11.473 1.00 93.06 122 HIS A C 1
ATOM 986 O O . HIS A 1 122 ? -25.451 6.595 11.685 1.00 93.06 122 HIS A O 1
ATOM 992 N N . SER A 1 123 ? -25.801 8.802 11.916 1.00 96.31 123 SER A N 1
ATOM 993 C CA . SER A 1 123 ? -24.640 9.035 12.775 1.00 96.31 123 SER A CA 1
ATOM 994 C C . SER A 1 123 ? -24.835 8.398 14.149 1.00 96.31 123 SER A C 1
ATOM 996 O O . SER A 1 123 ? -25.909 8.481 14.747 1.00 96.31 123 SER A O 1
ATOM 998 N N . PHE A 1 124 ? -23.764 7.821 14.688 1.00 96.75 124 PHE A N 1
ATOM 999 C CA . PHE A 1 124 ? -23.723 7.413 16.090 1.00 96.75 124 PHE A CA 1
ATOM 1000 C C . PHE A 1 124 ? -23.769 8.631 17.022 1.00 96.75 124 PHE A C 1
ATOM 1002 O O . PHE A 1 124 ? -23.269 9.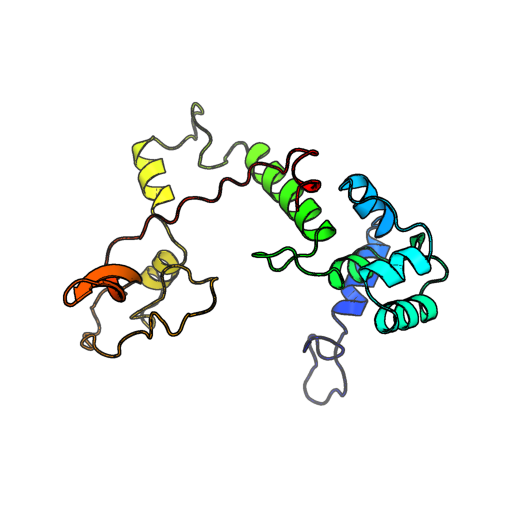709 16.686 1.00 96.75 124 PHE A O 1
ATOM 1009 N N . SER A 1 125 ? -24.327 8.450 18.223 1.00 96.12 125 SER A N 1
ATOM 1010 C CA . SER A 1 125 ? -24.195 9.448 19.286 1.00 96.12 125 SER A CA 1
ATOM 1011 C C . SER A 1 125 ? -22.730 9.561 19.739 1.00 96.12 125 SER A C 1
ATOM 1013 O O . SER A 1 125 ? -21.960 8.606 19.576 1.00 96.12 125 SER A O 1
ATOM 1015 N N . PRO A 1 126 ? -22.315 10.686 20.345 1.00 94.81 126 PRO A N 1
ATOM 1016 C CA . PRO A 1 126 ? -20.965 10.822 20.891 1.00 94.81 126 PRO A CA 1
ATOM 1017 C C . PRO A 1 126 ? -20.585 9.696 21.866 1.00 94.81 126 PRO A C 1
ATOM 1019 O O . PRO A 1 126 ? -19.455 9.213 21.845 1.00 94.81 126 PRO A O 1
ATOM 1022 N N . GLU A 1 127 ? -21.536 9.230 22.678 1.00 95.62 127 GLU A N 1
ATOM 1023 C CA . GLU A 1 127 ? -21.341 8.148 23.648 1.00 95.62 127 GLU A CA 1
ATOM 1024 C C . GLU A 1 127 ? -21.152 6.796 22.953 1.00 95.62 127 GLU A C 1
ATOM 1026 O O . GLU A 1 127 ? -20.279 6.017 23.332 1.00 95.62 127 GLU A O 1
ATOM 1031 N N . GLN A 1 128 ? -21.936 6.520 21.908 1.00 95.81 128 GLN A N 1
ATOM 1032 C CA . GLN A 1 128 ? -21.772 5.316 21.092 1.00 95.81 128 GLN A CA 1
ATOM 1033 C C . GLN A 1 128 ? -20.424 5.323 20.363 1.00 95.81 128 GLN A C 1
ATOM 1035 O O . GLN A 1 128 ? -19.738 4.302 20.323 1.00 95.81 128 GLN A O 1
ATOM 1040 N N . LEU A 1 129 ? -20.014 6.478 19.835 1.00 94.12 129 LEU A N 1
ATOM 1041 C CA . LEU A 1 129 ? -18.736 6.636 19.151 1.00 94.12 129 LEU A CA 1
ATOM 1042 C C . LEU A 1 129 ? -17.546 6.423 20.099 1.00 94.12 129 LEU A C 1
ATOM 1044 O O . LEU A 1 129 ? -16.559 5.802 19.705 1.00 94.12 129 LEU A O 1
ATOM 1048 N N . ASP A 1 130 ? -17.649 6.871 21.355 1.00 93.06 130 ASP A N 1
ATOM 1049 C CA . ASP A 1 130 ? -16.650 6.575 22.389 1.00 93.06 130 ASP A CA 1
ATOM 1050 C C . ASP A 1 130 ? -16.522 5.064 22.642 1.00 93.06 130 ASP A C 1
ATOM 1052 O O . ASP A 1 130 ? -15.409 4.551 22.753 1.00 93.06 130 ASP A O 1
ATOM 1056 N N . GLN A 1 131 ? -17.635 4.320 22.648 1.00 93.06 131 GLN A N 1
ATOM 1057 C CA . GLN A 1 131 ? -17.584 2.859 22.774 1.00 93.06 131 GLN A CA 1
ATOM 1058 C C . GLN A 1 131 ? -16.927 2.194 21.561 1.00 93.06 131 GLN A C 1
ATOM 1060 O O . GLN A 1 131 ? -16.093 1.307 21.735 1.00 93.06 131 GLN A O 1
ATOM 1065 N N . ILE A 1 132 ? -17.242 2.641 20.341 1.00 93.00 132 ILE A N 1
ATOM 1066 C CA . ILE A 1 132 ? -16.636 2.100 19.114 1.00 93.00 132 ILE A CA 1
ATOM 1067 C C . ILE A 1 132 ? -15.121 2.339 19.105 1.00 93.00 132 ILE A C 1
ATOM 1069 O O . ILE A 1 132 ? -14.361 1.427 18.792 1.00 93.00 132 ILE A O 1
ATOM 1073 N N . ARG A 1 133 ? -14.657 3.527 19.510 1.00 89.19 133 ARG A N 1
ATOM 1074 C CA . ARG A 1 133 ? -13.222 3.867 19.565 1.00 89.19 133 ARG A CA 1
ATOM 1075 C C . ARG A 1 133 ? -12.424 3.037 20.567 1.00 89.19 133 ARG A C 1
ATOM 1077 O O . ARG A 1 133 ? -11.214 2.901 20.416 1.00 89.19 133 ARG A O 1
ATOM 1084 N N . ARG A 1 134 ? -13.084 2.471 21.577 1.00 86.44 134 ARG A N 1
ATOM 1085 C CA . ARG A 1 134 ? -12.464 1.546 22.535 1.00 86.44 134 ARG A CA 1
ATOM 1086 C C . ARG A 1 134 ? -12.336 0.124 21.981 1.00 86.44 134 ARG A C 1
ATOM 1088 O O . ARG A 1 134 ? -11.638 -0.689 22.577 1.00 86.44 134 ARG A O 1
ATOM 1095 N N . VAL A 1 135 ? -12.993 -0.226 20.875 1.00 87.44 135 VAL A N 1
ATOM 1096 C CA . VAL A 1 135 ? -12.895 -1.580 20.312 1.00 87.44 135 VAL A CA 1
ATOM 1097 C C . VAL A 1 135 ? -11.493 -1.821 19.747 1.00 87.44 135 VAL A C 1
ATOM 1099 O O . VAL A 1 135 ? -10.952 -1.010 19.002 1.00 87.44 135 VAL A O 1
ATOM 1102 N N . SER A 1 136 ? -10.914 -2.981 20.062 1.00 85.50 136 SER A N 1
ATOM 1103 C CA . SER A 1 136 ? -9.658 -3.461 19.479 1.00 85.50 136 SER A CA 1
ATOM 1104 C C . SER A 1 136 ? -9.849 -4.844 18.862 1.00 85.50 136 SER A C 1
ATOM 1106 O O . SER A 1 136 ? -10.684 -5.628 19.318 1.00 85.50 136 SER A O 1
ATOM 1108 N N . LEU A 1 137 ? -9.040 -5.191 17.854 1.00 89.75 137 LEU A N 1
ATOM 1109 C CA . LEU A 1 137 ? -9.085 -6.537 17.272 1.00 89.75 137 LEU A CA 1
ATOM 1110 C C . LEU A 1 137 ? -8.728 -7.616 18.311 1.00 89.75 137 LEU A C 1
ATOM 1112 O O . LEU A 1 137 ? -9.290 -8.706 18.272 1.00 89.75 137 LEU A O 1
ATOM 1116 N N . ALA A 1 138 ? -7.871 -7.292 19.287 1.00 85.81 138 ALA A N 1
ATOM 1117 C CA . ALA A 1 138 ? -7.607 -8.150 20.441 1.00 85.81 138 ALA A CA 1
ATOM 1118 C C . ALA A 1 138 ? -8.895 -8.504 21.194 1.00 85.81 138 ALA A C 1
ATOM 1120 O O . ALA A 1 138 ? -9.146 -9.673 21.481 1.00 85.81 138 ALA A O 1
ATOM 1121 N N . ARG A 1 139 ? -9.733 -7.496 21.474 1.00 84.75 139 ARG A N 1
ATOM 1122 C CA . ARG A 1 139 ? -10.996 -7.687 22.184 1.00 84.75 139 ARG A CA 1
ATOM 1123 C C . ARG A 1 139 ? -11.987 -8.510 21.367 1.00 84.75 139 ARG A C 1
ATOM 1125 O O . ARG A 1 139 ? -12.566 -9.446 21.904 1.00 84.75 139 ARG A O 1
ATOM 1132 N N . VAL A 1 140 ? -12.110 -8.224 20.069 1.00 89.62 140 VAL A N 1
ATOM 1133 C CA . VAL A 1 140 ? -12.969 -9.000 19.160 1.00 89.62 140 VAL A CA 1
ATOM 1134 C C . VAL A 1 140 ? -12.565 -10.476 19.149 1.00 89.62 140 VAL A C 1
ATOM 1136 O O . VAL A 1 140 ? -13.427 -11.342 19.255 1.00 89.62 140 VAL A O 1
ATOM 1139 N N . LEU A 1 141 ? -11.268 -10.785 19.077 1.00 89.50 141 LEU A N 1
ATOM 1140 C CA . LEU A 1 141 ? -10.786 -12.170 19.120 1.00 89.50 141 LEU A CA 1
ATOM 1141 C C . LEU A 1 141 ? -11.040 -12.833 20.482 1.00 89.50 141 LEU A C 1
ATOM 1143 O O . LEU A 1 141 ? -11.466 -13.984 20.522 1.00 89.50 141 LEU A O 1
ATOM 1147 N N . CYS A 1 142 ? -10.810 -12.106 21.577 1.00 85.06 142 CYS A N 1
ATOM 1148 C CA . CYS A 1 142 ? -11.071 -12.568 22.941 1.00 85.06 142 CYS A CA 1
ATOM 1149 C C . CYS A 1 142 ? -12.547 -12.918 23.180 1.00 85.06 142 CYS A C 1
ATOM 1151 O O . CYS A 1 142 ? -12.844 -13.968 23.740 1.00 85.06 142 CYS A O 1
ATOM 1153 N N . ASP A 1 143 ? -13.469 -12.051 22.758 1.00 86.00 143 ASP A N 1
ATOM 1154 C CA . ASP A 1 143 ? -14.906 -12.232 23.002 1.00 86.00 143 ASP A CA 1
ATOM 1155 C C . ASP A 1 143 ? -15.512 -13.373 22.166 1.00 86.00 143 ASP A C 1
ATOM 1157 O O . ASP A 1 143 ? -16.593 -13.860 22.485 1.00 86.00 143 ASP A O 1
ATOM 1161 N N . ASN A 1 144 ? -14.824 -13.811 21.104 1.00 90.19 144 ASN A N 1
ATOM 1162 C CA . ASN A 1 144 ? -15.326 -14.802 20.147 1.00 90.19 144 ASN A CA 1
ATOM 1163 C C . ASN A 1 144 ? -14.506 -16.105 20.118 1.00 90.19 144 ASN A C 1
ATOM 1165 O O . ASN A 1 144 ? -14.685 -16.918 19.211 1.00 90.19 144 ASN A O 1
ATOM 1169 N N . SER A 1 145 ? -13.593 -16.320 21.069 1.00 86.69 145 SER A N 1
ATOM 1170 C CA . SER A 1 145 ? -12.769 -17.531 21.111 1.00 86.69 145 SER A CA 1
ATOM 1171 C C . SER A 1 145 ? -12.601 -18.067 22.524 1.00 86.69 145 SER A C 1
ATOM 1173 O O . SER A 1 145 ? -11.847 -17.528 23.328 1.00 86.69 145 SER A O 1
ATOM 1175 N N . GLU A 1 146 ? -13.229 -19.210 22.797 1.00 81.56 146 GLU A N 1
ATOM 1176 C CA . GLU A 1 146 ? -13.097 -19.918 24.078 1.00 81.56 146 GLU A CA 1
ATOM 1177 C C . GLU A 1 146 ? -11.675 -20.462 24.317 1.00 81.56 146 GLU A C 1
ATOM 1179 O O . GLU A 1 146 ? -11.256 -20.683 25.455 1.00 81.56 146 GLU A O 1
ATOM 1184 N N . ALA A 1 147 ? -10.909 -20.679 23.242 1.00 82.25 147 ALA A N 1
ATOM 1185 C CA . ALA A 1 147 ? -9.540 -21.181 23.317 1.00 82.25 147 ALA A CA 1
ATOM 1186 C C . ALA A 1 147 ? -8.515 -20.079 23.643 1.00 82.25 147 ALA A C 1
ATOM 1188 O O . ALA A 1 147 ? -7.420 -20.378 24.129 1.00 82.25 147 ALA A O 1
ATOM 1189 N N . LEU A 1 148 ? -8.846 -18.810 23.381 1.00 80.06 148 LEU A N 1
ATOM 1190 C CA . LEU A 1 148 ? -7.966 -17.680 23.658 1.00 80.06 148 LEU A CA 1
ATOM 1191 C C . LEU A 1 148 ? -8.192 -17.186 25.087 1.00 80.06 148 LEU A C 1
ATOM 1193 O O . LEU A 1 148 ? -9.206 -16.578 25.400 1.00 80.06 148 LEU A O 1
ATOM 1197 N N . ARG A 1 149 ? -7.216 -17.430 25.967 1.00 78.56 149 ARG A N 1
ATOM 1198 C CA . ARG A 1 149 ? -7.249 -16.927 27.354 1.00 78.56 149 ARG A CA 1
ATOM 1199 C C . ARG A 1 149 ? -6.497 -15.615 27.537 1.00 78.56 149 ARG A C 1
ATOM 1201 O O . ARG A 1 149 ? -6.862 -14.812 28.389 1.00 78.56 149 ARG A O 1
ATOM 1208 N N . VAL A 1 150 ? -5.427 -15.416 26.770 1.00 76.81 150 VAL A N 1
ATOM 1209 C CA . VAL A 1 150 ? -4.576 -14.224 26.843 1.00 76.81 150 VAL A CA 1
ATOM 1210 C C . VAL A 1 150 ? -4.146 -13.836 25.437 1.00 76.81 150 VAL A C 1
ATOM 1212 O O . VAL A 1 150 ? -3.789 -14.705 24.641 1.00 76.81 150 VAL A O 1
ATOM 1215 N N . ILE A 1 151 ? -4.157 -12.537 25.145 1.00 79.19 151 ILE A N 1
ATOM 1216 C CA . ILE A 1 151 ? -3.725 -11.988 23.859 1.00 79.19 151 ILE A CA 1
ATOM 1217 C C . ILE A 1 151 ? -2.988 -10.655 24.047 1.00 79.19 151 ILE A C 1
ATOM 1219 O O . ILE A 1 151 ? -3.282 -9.890 24.970 1.00 79.19 151 ILE A O 1
ATOM 1223 N N . GLN A 1 152 ? -2.024 -10.358 23.175 1.00 78.06 152 GLN A N 1
ATOM 1224 C CA . GLN A 1 152 ? -1.394 -9.039 23.110 1.00 78.06 152 GLN A CA 1
ATOM 1225 C C . GLN A 1 152 ? -2.385 -7.968 22.599 1.00 78.06 152 GLN A C 1
ATOM 1227 O O . GLN A 1 152 ? -3.275 -8.293 21.812 1.00 78.06 152 GLN A O 1
ATOM 1232 N N . PRO A 1 153 ? -2.239 -6.681 22.962 1.00 78.50 153 PRO A N 1
ATOM 1233 C CA . PRO A 1 153 ? -3.223 -5.648 22.639 1.00 78.50 153 PRO A CA 1
ATOM 1234 C C . PRO A 1 153 ? -3.153 -5.247 21.165 1.00 78.50 153 PRO A C 1
ATOM 1236 O O . PRO A 1 153 ? -4.174 -5.058 20.509 1.00 78.50 153 PRO A O 1
ATOM 1239 N N . LEU A 1 154 ? -1.934 -5.160 20.627 1.00 83.19 154 LEU A N 1
ATOM 1240 C CA . LEU A 1 154 ? -1.658 -4.845 19.229 1.00 83.19 154 LEU A CA 1
ATOM 1241 C C . LEU A 1 154 ? -1.433 -6.144 18.456 1.00 83.19 154 LEU A C 1
ATOM 1243 O O . LEU A 1 154 ? -0.300 -6.532 18.190 1.00 83.19 154 LEU A O 1
ATOM 1247 N N . VAL A 1 155 ? -2.515 -6.846 18.116 1.00 86.81 155 VAL A N 1
ATOM 1248 C CA . VAL A 1 155 ? -2.434 -8.199 17.527 1.00 86.81 155 VAL A CA 1
ATOM 1249 C C . VAL A 1 155 ? -1.720 -8.267 16.177 1.00 86.81 155 VAL A C 1
ATOM 1251 O O . VAL A 1 155 ? -1.214 -9.328 15.826 1.00 86.81 155 VAL A O 1
ATOM 1254 N N . MET A 1 156 ? -1.651 -7.146 15.453 1.00 87.62 156 MET A N 1
ATOM 1255 C CA . MET A 1 156 ? -0.927 -7.041 14.181 1.00 87.62 156 MET A CA 1
ATOM 1256 C C . MET A 1 156 ? 0.553 -6.677 14.355 1.00 87.62 156 MET A C 1
ATOM 1258 O O . MET A 1 156 ? 1.318 -6.772 13.399 1.00 87.62 156 MET A O 1
ATOM 1262 N N . ALA A 1 157 ? 0.975 -6.265 15.553 1.00 84.06 157 ALA A N 1
ATOM 1263 C CA . ALA A 1 157 ? 2.378 -6.013 15.840 1.00 84.06 157 ALA A CA 1
ATOM 1264 C C . ALA A 1 157 ? 3.099 -7.328 16.155 1.00 84.06 157 ALA A C 1
ATOM 1266 O O . ALA A 1 157 ? 2.538 -8.255 16.748 1.00 84.06 157 ALA A O 1
ATOM 1267 N N . ARG A 1 158 ? 4.385 -7.396 15.801 1.00 79.94 158 ARG A N 1
ATOM 1268 C CA . ARG A 1 158 ? 5.240 -8.501 16.233 1.00 79.94 158 ARG A CA 1
ATOM 1269 C C . ARG A 1 158 ? 5.325 -8.500 17.760 1.00 79.94 158 ARG A C 1
ATOM 1271 O O . ARG A 1 158 ? 5.581 -7.466 18.369 1.00 79.94 158 ARG A O 1
ATOM 1278 N N . ILE A 1 159 ? 5.148 -9.672 18.367 1.00 72.88 159 ILE A N 1
ATOM 1279 C CA . ILE A 1 159 ? 5.297 -9.845 19.815 1.00 72.88 159 ILE A CA 1
ATOM 1280 C C . ILE A 1 159 ? 6.735 -9.469 20.206 1.00 72.88 159 ILE A C 1
ATOM 1282 O O . ILE A 1 159 ? 7.687 -10.077 19.709 1.00 72.88 159 ILE A O 1
ATOM 1286 N N . SER A 1 160 ? 6.883 -8.467 21.079 1.00 65.12 160 SER A N 1
ATOM 1287 C CA . SER A 1 160 ? 8.167 -8.144 21.710 1.00 65.12 160 SER A CA 1
ATOM 1288 C C . SER A 1 160 ? 8.412 -9.069 22.901 1.00 65.12 160 SER A C 1
ATOM 1290 O O . SER A 1 160 ? 7.493 -9.395 23.653 1.00 65.12 160 SER A O 1
ATOM 1292 N N . THR A 1 161 ? 9.670 -9.450 23.107 1.00 58.97 161 THR A N 1
ATOM 1293 C CA . THR A 1 161 ? 10.123 -10.161 24.309 1.00 58.97 161 THR A CA 1
ATOM 1294 C C . THR A 1 161 ? 10.043 -9.305 25.573 1.00 58.97 161 THR A C 1
ATOM 1296 O O . THR A 1 161 ? 10.030 -9.861 26.668 1.00 58.97 161 THR A O 1
ATOM 1299 N N . ASP A 1 162 ? 9.934 -7.977 25.439 1.00 57.72 162 ASP A N 1
ATOM 1300 C CA . ASP A 1 162 ? 9.796 -7.041 26.568 1.00 57.72 162 ASP A CA 1
ATOM 1301 C C . ASP A 1 162 ? 8.463 -7.200 27.302 1.00 57.72 162 ASP A C 1
ATOM 1303 O O . ASP A 1 162 ? 8.333 -6.793 28.457 1.00 57.72 162 ASP A O 1
ATOM 1307 N N . CYS A 1 163 ? 7.483 -7.821 26.638 1.00 55.97 163 CYS A N 1
ATOM 1308 C CA . CYS A 1 163 ? 6.305 -8.362 27.283 1.00 55.97 163 CYS A CA 1
ATOM 1309 C C . CYS A 1 163 ? 6.146 -9.845 26.932 1.00 55.97 163 CYS A C 1
ATOM 1311 O O . CYS A 1 163 ? 5.251 -10.252 26.190 1.00 55.97 163 CYS A O 1
ATOM 1313 N N . ALA A 1 164 ? 7.052 -10.668 27.468 1.00 52.50 164 ALA A N 1
ATOM 1314 C CA . ALA A 1 164 ? 6.859 -12.108 27.517 1.00 52.50 164 ALA A CA 1
ATOM 1315 C C . ALA A 1 164 ? 5.574 -12.383 28.307 1.00 52.50 164 ALA A C 1
ATOM 1317 O O . ALA A 1 164 ? 5.522 -12.139 29.510 1.00 52.50 164 ALA A O 1
ATOM 1318 N N . LEU A 1 165 ? 4.527 -12.834 27.613 1.00 55.34 165 LEU A N 1
ATOM 1319 C CA . LEU A 1 165 ? 3.255 -13.267 28.186 1.00 55.34 165 LEU A CA 1
ATOM 1320 C C . LEU A 1 165 ? 3.538 -14.191 29.379 1.00 55.34 165 LEU A C 1
ATOM 1322 O O . LEU A 1 165 ? 3.887 -15.358 29.200 1.00 55.34 165 LEU A O 1
ATOM 1326 N N . VAL A 1 166 ? 3.459 -13.651 30.599 1.00 45.34 166 VAL A N 1
ATOM 1327 C CA . VAL A 1 166 ? 3.765 -14.416 31.804 1.00 45.34 166 VAL A CA 1
ATOM 1328 C C . VAL A 1 166 ? 2.692 -15.481 31.952 1.00 45.34 166 VAL A C 1
ATOM 1330 O O . VAL A 1 166 ? 1.520 -15.206 32.212 1.00 45.34 166 VAL A O 1
ATOM 1333 N N . ALA A 1 167 ? 3.142 -16.717 31.774 1.00 39.84 167 ALA A N 1
ATOM 1334 C CA . ALA A 1 167 ? 2.513 -17.933 32.230 1.00 39.84 167 ALA A CA 1
ATOM 1335 C C . ALA A 1 167 ? 2.186 -17.829 33.728 1.00 39.84 167 ALA A C 1
ATOM 1337 O O . ALA A 1 167 ? 3.027 -18.154 34.554 1.00 39.84 167 ALA A O 1
ATOM 1338 N N . ALA A 1 168 ? 0.992 -17.346 34.078 1.00 43.41 168 ALA A N 1
ATOM 1339 C CA . ALA A 1 168 ? 0.339 -17.579 35.369 1.00 43.41 168 ALA A CA 1
ATOM 1340 C C . ALA A 1 168 ? -1.027 -16.879 35.406 1.00 43.41 168 ALA A C 1
ATOM 1342 O O . ALA A 1 168 ? -1.196 -15.867 36.081 1.00 43.41 168 ALA A O 1
ATOM 1343 N N . LEU A 1 169 ? -2.030 -17.416 34.711 1.00 45.41 169 LEU A N 1
ATOM 1344 C CA . LEU A 1 169 ? -3.418 -17.114 35.061 1.00 45.41 169 LEU A CA 1
ATOM 1345 C C . LEU A 1 169 ? -4.175 -18.430 35.255 1.00 45.41 169 LEU A C 1
ATOM 1347 O O . LEU A 1 169 ? -4.020 -19.346 34.441 1.00 45.41 169 LEU A O 1
ATOM 1351 N N . PRO A 1 170 ? -4.915 -18.570 36.371 1.00 42.75 170 PRO A N 1
ATOM 1352 C CA . PRO A 1 170 ? -5.503 -19.834 36.771 1.00 42.75 170 PRO A CA 1
ATOM 1353 C C . PRO A 1 170 ? -6.493 -20.313 35.714 1.00 42.75 170 PRO A C 1
ATOM 1355 O O . PRO A 1 170 ? -7.337 -19.569 35.220 1.00 42.75 170 PRO A O 1
ATOM 1358 N N . SER A 1 171 ? -6.375 -21.592 35.381 1.00 42.66 171 SER A N 1
ATOM 1359 C CA . SER A 1 171 ? -7.267 -22.333 34.503 1.00 42.66 171 SER A CA 1
ATOM 1360 C C . SER A 1 171 ? -8.639 -22.517 35.154 1.00 42.66 171 SER A C 1
ATOM 1362 O O . SER A 1 171 ? -8.947 -23.599 35.648 1.00 42.66 171 SER A O 1
ATOM 1364 N N . SER A 1 172 ? -9.473 -21.478 35.158 1.00 53.41 172 SER A N 1
ATOM 1365 C CA . SER A 1 172 ? -10.922 -21.667 35.217 1.00 53.41 172 SER A CA 1
ATOM 1366 C C . SER A 1 172 ? -11.461 -21.620 33.785 1.00 53.41 172 SER A C 1
ATOM 1368 O O . SER A 1 172 ? -11.059 -20.772 32.990 1.00 53.41 172 SER A O 1
ATOM 1370 N N . LEU A 1 173 ? -12.337 -22.563 33.423 1.00 51.78 173 LEU A N 1
ATOM 1371 C CA . LEU A 1 173 ? -12.952 -22.601 32.088 1.00 51.78 173 LEU A CA 1
ATOM 1372 C C . LEU A 1 173 ? -13.863 -21.387 31.809 1.00 51.78 173 LEU A C 1
ATOM 1374 O O . LEU A 1 173 ? -14.237 -21.176 30.665 1.00 51.78 173 LEU A O 1
ATOM 1378 N N . ASN A 1 174 ? -14.171 -20.580 32.830 1.00 54.34 174 ASN A N 1
ATOM 1379 C CA . ASN A 1 174 ? -15.103 -19.452 32.755 1.00 54.34 174 ASN A CA 1
ATOM 1380 C C . ASN A 1 174 ? -14.422 -18.087 32.983 1.00 54.34 174 ASN A C 1
ATOM 1382 O O . ASN A 1 174 ? -15.110 -17.100 33.242 1.00 54.34 174 ASN A O 1
ATOM 1386 N N . ALA A 1 175 ? -13.086 -18.011 32.966 1.00 57.94 175 ALA A N 1
ATOM 1387 C CA . ALA A 1 175 ? -12.394 -16.729 33.079 1.00 57.94 175 ALA A CA 1
ATOM 1388 C C . ALA A 1 175 ? -12.500 -15.943 31.757 1.00 57.94 175 ALA A C 1
ATOM 1390 O O . ALA A 1 175 ? -12.269 -16.528 30.696 1.00 57.94 175 ALA A O 1
ATOM 1391 N N . PRO A 1 176 ? -12.805 -14.631 31.795 1.00 65.19 176 PRO A N 1
ATOM 1392 C CA . PRO A 1 176 ? -12.786 -13.803 30.594 1.00 65.19 176 PRO A CA 1
ATOM 1393 C C . PRO A 1 176 ? -11.373 -13.753 30.001 1.00 65.19 176 PRO A C 1
ATOM 1395 O O . PRO A 1 176 ? -10.388 -13.735 30.741 1.00 65.19 176 PRO A O 1
ATOM 1398 N N . CYS A 1 177 ? -11.275 -13.713 28.670 1.00 70.25 177 CYS A N 1
ATOM 1399 C CA . CYS A 1 177 ? -10.008 -13.508 27.971 1.00 70.25 177 CYS A CA 1
ATOM 1400 C C . CYS A 1 177 ? -9.400 -12.151 28.350 1.00 70.25 177 CYS A C 1
ATOM 1402 O O . CYS A 1 177 ? -10.101 -11.139 28.429 1.00 70.25 177 CYS A O 1
ATOM 1404 N N . ILE A 1 178 ? -8.093 -12.133 28.605 1.00 71.69 178 ILE A N 1
ATOM 1405 C CA . ILE A 1 178 ? -7.388 -10.962 29.130 1.00 71.69 178 ILE A CA 1
ATOM 1406 C C . ILE A 1 178 ? -6.447 -10.380 28.074 1.00 71.69 178 ILE A C 1
ATOM 1408 O O . ILE A 1 178 ? -5.638 -11.092 27.474 1.00 71.69 178 ILE A O 1
ATOM 1412 N N . VAL A 1 179 ? -6.513 -9.059 27.893 1.00 68.06 179 VAL A N 1
ATOM 1413 C CA . VAL A 1 179 ? -5.612 -8.311 27.011 1.00 68.06 179 VAL A CA 1
ATOM 1414 C C . VAL A 1 179 ? -4.398 -7.845 27.824 1.00 68.06 179 VAL A C 1
ATOM 1416 O O . VAL A 1 179 ? -4.529 -7.135 28.822 1.00 68.06 179 VAL A O 1
ATOM 1419 N N . ALA A 1 180 ? -3.197 -8.279 27.438 1.00 64.94 180 ALA A N 1
ATOM 1420 C CA . ALA A 1 180 ? -1.962 -8.018 28.184 1.00 64.94 180 ALA A CA 1
ATOM 1421 C C . ALA A 1 180 ? -1.236 -6.767 27.668 1.00 64.94 180 ALA A C 1
ATOM 1423 O O . ALA A 1 180 ? -0.649 -6.804 26.600 1.00 64.94 180 ALA A O 1
ATOM 1424 N N . SER A 1 181 ? -1.228 -5.666 28.415 1.00 58.97 181 SER A N 1
ATOM 1425 C CA . SER A 1 181 ? -0.544 -4.415 28.038 1.00 58.97 181 SER A CA 1
ATOM 1426 C C . SER A 1 181 ? 0.877 -4.313 28.606 1.00 58.97 181 SER A C 1
ATOM 1428 O O . SER A 1 181 ? 1.141 -4.802 29.701 1.00 58.97 181 SER A O 1
ATOM 1430 N N . SER A 1 182 ? 1.797 -3.661 27.889 1.00 55.91 182 SER A N 1
ATOM 1431 C CA . SER A 1 182 ? 3.102 -3.270 28.442 1.00 55.91 182 SER A CA 1
ATOM 1432 C C . SER A 1 182 ? 2.976 -1.897 29.094 1.00 55.91 182 SER A C 1
ATOM 1434 O O . SER A 1 182 ? 2.657 -0.925 28.414 1.00 55.91 182 SER A O 1
ATOM 1436 N N . VAL A 1 183 ? 3.243 -1.805 30.396 1.00 56.38 183 VAL A N 1
ATOM 1437 C CA . VAL A 1 183 ? 3.292 -0.534 31.127 1.00 56.38 183 VAL A CA 1
ATOM 1438 C C . VAL A 1 183 ? 4.741 -0.242 31.493 1.00 56.38 183 VAL A C 1
ATOM 1440 O O . VAL A 1 183 ? 5.357 -0.979 32.265 1.00 56.38 183 VAL A O 1
ATOM 1443 N N . THR A 1 184 ? 5.288 0.850 30.962 1.00 54.75 184 THR A N 1
ATOM 1444 C CA . THR A 1 184 ? 6.606 1.342 31.372 1.00 54.75 184 THR A CA 1
ATOM 1445 C C . THR A 1 184 ? 6.466 2.039 32.716 1.00 54.75 184 THR A C 1
ATOM 1447 O O . THR A 1 184 ? 5.929 3.141 32.806 1.00 54.75 184 THR A O 1
ATOM 1450 N N . THR A 1 185 ? 6.939 1.390 33.775 1.00 54.69 185 THR A N 1
ATOM 1451 C CA . THR A 1 185 ? 7.001 1.988 35.108 1.00 54.69 185 THR A CA 1
ATOM 1452 C C . THR A 1 185 ? 8.400 2.552 35.320 1.00 54.69 185 THR A C 1
ATOM 1454 O O . THR A 1 185 ? 9.398 1.845 35.169 1.00 54.69 185 THR A O 1
ATOM 1457 N N . LEU A 1 186 ? 8.483 3.834 35.664 1.00 54.47 186 LEU A N 1
ATOM 1458 C CA . LEU A 1 186 ? 9.729 4.468 36.087 1.00 54.47 186 LEU A CA 1
ATOM 1459 C C . LEU A 1 186 ? 9.966 4.099 37.551 1.00 54.47 186 LEU A C 1
ATOM 1461 O O . LEU A 1 186 ? 9.218 4.526 38.429 1.00 54.47 186 LEU A O 1
ATOM 1465 N N . VAL A 1 187 ? 10.985 3.282 37.808 1.00 53.53 187 VAL A N 1
ATOM 1466 C CA . VAL A 1 187 ? 11.378 2.891 39.164 1.00 53.53 187 VAL A CA 1
ATOM 1467 C C . VAL A 1 187 ? 12.659 3.636 39.522 1.00 53.53 187 VAL A C 1
ATOM 1469 O O . VAL A 1 187 ? 13.650 3.592 38.791 1.00 53.53 187 VAL A O 1
ATOM 1472 N N . LEU A 1 188 ? 12.641 4.338 40.654 1.00 49.91 188 LEU A N 1
ATOM 1473 C CA . LEU A 1 188 ? 13.846 4.920 41.240 1.00 49.91 188 LEU A CA 1
ATOM 1474 C C . LEU A 1 188 ? 14.663 3.798 41.883 1.00 49.91 188 LEU A C 1
ATOM 1476 O O . LEU A 1 188 ? 14.229 3.193 42.863 1.00 49.91 188 LEU A O 1
ATOM 1480 N N . VAL A 1 189 ? 15.844 3.524 41.332 1.00 50.97 189 VAL A N 1
ATOM 1481 C CA . VAL A 1 189 ? 16.808 2.575 41.901 1.00 50.97 189 VAL A CA 1
ATOM 1482 C C . VAL A 1 189 ? 18.054 3.372 42.281 1.00 50.97 189 VAL A C 1
ATOM 1484 O O . VAL A 1 189 ? 18.878 3.723 41.437 1.00 50.97 189 VAL A O 1
ATOM 1487 N N . GLY A 1 190 ? 18.170 3.722 43.565 1.00 69.06 190 GLY A N 1
ATOM 1488 C CA . GLY A 1 190 ? 19.213 4.628 44.055 1.00 69.06 190 GLY A CA 1
ATOM 1489 C C . GLY A 1 190 ? 19.025 6.065 43.547 1.00 69.06 190 GLY A C 1
ATOM 1490 O O . GLY A 1 190 ? 17.916 6.589 43.571 1.00 69.06 190 GLY A O 1
ATOM 1491 N N . ALA A 1 191 ? 20.106 6.705 43.086 1.00 60.97 191 ALA A N 1
ATOM 1492 C CA . ALA A 1 191 ? 20.080 8.051 42.491 1.00 60.97 191 ALA A CA 1
ATOM 1493 C C . ALA A 1 191 ? 19.729 8.061 40.984 1.00 60.97 191 ALA A C 1
ATOM 1495 O O . ALA A 1 191 ? 19.822 9.104 40.339 1.00 60.97 191 ALA A O 1
ATOM 1496 N N . GLY A 1 192 ? 19.367 6.908 40.408 1.00 39.44 192 GLY A N 1
ATOM 1497 C CA . GLY A 1 192 ? 19.046 6.751 38.990 1.00 39.44 192 GLY A CA 1
ATOM 1498 C C . GLY A 1 192 ? 17.577 6.402 38.747 1.00 39.44 192 GLY A C 1
ATOM 1499 O O . GLY A 1 192 ? 16.948 5.686 39.528 1.00 39.44 192 GLY A O 1
ATOM 1500 N N . ILE A 1 193 ? 17.043 6.890 37.629 1.00 51.22 193 ILE A N 1
ATOM 1501 C CA . ILE A 1 193 ? 15.734 6.499 37.100 1.00 51.22 193 ILE A CA 1
ATOM 1502 C C . ILE A 1 193 ? 15.953 5.338 36.127 1.00 51.22 193 ILE A C 1
ATOM 1504 O O . ILE A 1 193 ? 16.650 5.500 35.127 1.00 51.22 193 ILE A O 1
ATOM 1508 N N . VAL A 1 194 ? 15.350 4.181 36.404 1.00 48.38 194 VAL A N 1
ATOM 1509 C CA . VAL A 1 194 ? 15.362 3.023 35.500 1.00 48.38 194 VAL A CA 1
ATOM 1510 C C . VAL A 1 194 ? 13.946 2.800 34.976 1.00 48.38 194 VAL A C 1
ATOM 1512 O O . VAL A 1 194 ? 12.992 2.710 35.750 1.00 48.38 194 VAL A O 1
ATOM 1515 N N . ALA A 1 195 ? 13.793 2.710 33.656 1.00 49.12 195 ALA A N 1
ATOM 1516 C CA . ALA A 1 195 ? 12.544 2.278 33.042 1.00 49.12 195 ALA A CA 1
ATOM 1517 C C . ALA A 1 195 ? 12.451 0.747 33.121 1.00 49.12 195 ALA A C 1
ATOM 1519 O O . ALA A 1 195 ? 13.338 0.044 32.641 1.00 49.12 195 ALA A O 1
ATOM 1520 N N . HIS A 1 196 ? 11.389 0.232 33.736 1.00 46.66 196 HIS A N 1
ATOM 1521 C CA . HIS A 1 196 ? 11.039 -1.186 33.693 1.00 46.66 196 HIS A CA 1
ATOM 1522 C C . HIS A 1 196 ? 9.745 -1.358 32.901 1.00 46.66 196 HIS A C 1
ATOM 1524 O O . HIS A 1 196 ? 8.721 -0.760 33.236 1.00 46.66 196 HIS A O 1
ATOM 1530 N N . SER A 1 197 ? 9.776 -2.185 31.860 1.00 54.09 197 SER A N 1
ATOM 1531 C CA . SER A 1 197 ? 8.572 -2.679 31.199 1.00 54.09 197 SER A CA 1
ATOM 1532 C C . SER A 1 197 ? 7.950 -3.778 32.063 1.00 54.09 197 SER A C 1
ATOM 1534 O O . SER A 1 197 ? 8.572 -4.803 32.334 1.00 54.09 197 SER A O 1
ATOM 1536 N N . VAL A 1 198 ? 6.721 -3.558 32.531 1.00 53.38 198 VAL A N 1
ATOM 1537 C CA . VAL A 1 198 ? 5.939 -4.548 33.282 1.00 53.38 198 VAL A CA 1
ATOM 1538 C C . VAL A 1 198 ? 4.709 -4.911 32.455 1.00 53.38 198 VAL A C 1
ATOM 1540 O O . VAL A 1 198 ? 3.925 -4.032 32.095 1.00 53.38 198 VAL A O 1
ATOM 1543 N N . CYS A 1 199 ? 4.505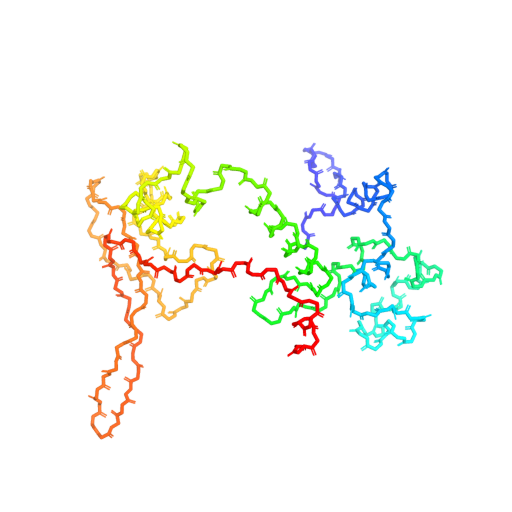 -6.200 32.166 1.00 56.44 199 CYS A N 1
ATOM 1544 C CA . CYS A 1 199 ? 3.246 -6.659 31.577 1.00 56.44 199 CYS A CA 1
ATOM 1545 C C . CYS A 1 199 ? 2.121 -6.537 32.607 1.00 56.44 199 CYS A C 1
ATOM 1547 O O . CYS A 1 199 ? 2.155 -7.184 33.656 1.00 56.44 199 CYS A O 1
ATOM 1549 N N . ARG A 1 200 ? 1.089 -5.758 32.289 1.00 58.22 200 ARG A N 1
ATOM 1550 C CA . ARG A 1 200 ? -0.143 -5.669 33.067 1.00 58.22 200 ARG A CA 1
ATOM 1551 C C . ARG A 1 200 ? -1.308 -6.224 32.261 1.00 58.22 200 ARG A C 1
ATOM 1553 O O . ARG A 1 200 ? -1.643 -5.723 31.190 1.00 58.22 200 ARG A O 1
ATOM 1560 N N . ALA A 1 201 ? -1.942 -7.250 32.807 1.00 55.69 201 ALA A N 1
ATOM 1561 C CA . ALA A 1 201 ? -3.218 -7.763 32.335 1.00 55.69 201 ALA A CA 1
ATOM 1562 C C . ALA A 1 201 ? -4.329 -6.739 32.631 1.00 55.69 201 ALA A C 1
ATOM 1564 O O . ALA A 1 201 ? -4.520 -6.375 33.793 1.00 55.69 201 ALA A O 1
ATOM 1565 N N . THR A 1 202 ? -5.057 -6.278 31.610 1.00 56.19 202 THR A N 1
ATOM 1566 C CA . THR A 1 202 ? -6.255 -5.444 31.791 1.00 56.19 202 THR A CA 1
ATOM 1567 C C . THR A 1 202 ? -7.465 -6.114 31.146 1.00 56.19 202 THR A C 1
ATOM 1569 O O . THR A 1 202 ? -7.395 -6.640 30.037 1.00 56.19 202 THR A O 1
ATOM 1572 N N . ALA A 1 203 ? -8.597 -6.107 31.855 1.00 49.28 203 ALA A N 1
ATOM 1573 C CA . ALA A 1 203 ? -9.887 -6.507 31.287 1.00 49.28 203 ALA A CA 1
ATOM 1574 C C . ALA A 1 203 ? -10.486 -5.402 30.394 1.00 49.28 203 ALA A C 1
ATOM 1576 O O . ALA A 1 203 ? -11.357 -5.670 29.565 1.00 49.28 203 ALA A O 1
ATOM 1577 N N . GLU A 1 204 ? -10.012 -4.164 30.562 1.00 51.50 204 GLU A N 1
ATOM 1578 C CA . GLU A 1 204 ? -10.437 -3.015 29.773 1.00 51.50 204 GLU A CA 1
ATOM 1579 C C . GLU A 1 204 ? -9.623 -2.885 28.479 1.00 51.50 204 GLU A C 1
ATOM 1581 O O . GLU A 1 204 ? -8.402 -3.102 28.492 1.00 51.50 204 GLU A O 1
ATOM 1586 N N . PRO A 1 205 ? -10.281 -2.512 27.366 1.00 52.47 205 PRO A N 1
ATOM 1587 C CA . PRO A 1 205 ? -9.589 -2.180 26.137 1.00 52.47 205 PRO A CA 1
ATOM 1588 C C . PRO A 1 205 ? -8.656 -0.986 26.347 1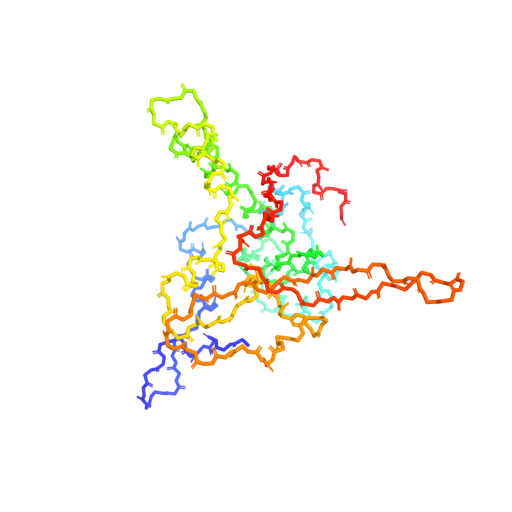.00 52.47 205 PRO A C 1
ATOM 1590 O O . PRO A 1 205 ? -9.057 0.067 26.838 1.00 52.47 205 PRO A O 1
ATOM 1593 N N . GLN A 1 206 ? -7.400 -1.153 25.942 1.00 52.44 206 GLN A N 1
ATOM 1594 C CA . GLN A 1 206 ? -6.459 -0.047 25.829 1.00 52.44 206 GLN A CA 1
ATOM 1595 C C . GLN A 1 206 ? -6.895 0.814 24.637 1.00 52.44 206 GLN A C 1
ATOM 1597 O O . GLN A 1 206 ? -7.024 0.293 23.527 1.00 52.44 206 GLN A O 1
ATOM 1602 N N . VAL A 1 207 ? -7.116 2.111 24.859 1.00 49.94 207 VAL A N 1
ATOM 1603 C CA . VAL A 1 207 ? -7.279 3.070 23.761 1.00 49.94 207 VAL A CA 1
ATOM 1604 C C . VAL A 1 207 ? -5.922 3.181 23.082 1.00 49.94 207 VAL A C 1
ATOM 1606 O O . VAL A 1 207 ? -4.987 3.765 23.622 1.00 49.94 207 VAL A O 1
ATOM 1609 N N . VAL A 1 208 ? -5.793 2.543 21.926 1.00 47.91 208 VAL A N 1
ATOM 1610 C CA . VAL A 1 208 ? -4.673 2.792 21.025 1.00 47.91 208 VAL A CA 1
ATOM 1611 C C . VAL A 1 208 ? -5.038 4.073 20.297 1.00 47.91 208 VAL A C 1
ATOM 1613 O O . VAL A 1 208 ? -6.129 4.131 19.727 1.00 47.91 208 VAL A O 1
ATOM 1616 N N . ASP A 1 209 ? -4.179 5.094 20.346 1.00 43.81 209 ASP A N 1
ATOM 1617 C CA . ASP A 1 209 ? -4.406 6.323 19.587 1.00 43.81 209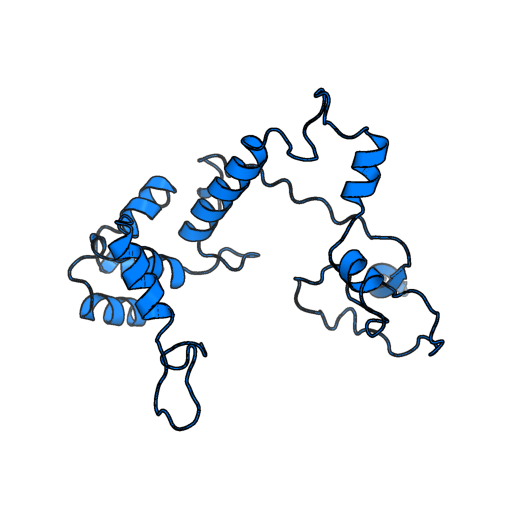 ASP A CA 1
ATOM 1618 C C . ASP A 1 209 ? -4.770 5.952 18.148 1.00 43.81 209 ASP A C 1
ATOM 1620 O O . ASP A 1 209 ? -4.002 5.301 17.431 1.00 43.81 209 ASP A O 1
ATOM 1624 N N . SER A 1 210 ? -5.993 6.307 17.752 1.00 40.25 210 SER A N 1
ATOM 1625 C CA . SER A 1 210 ? -6.486 6.084 16.403 1.00 40.25 210 SER A CA 1
ATOM 1626 C C . SER A 1 210 ? -5.541 6.801 15.450 1.00 40.25 210 SER A C 1
ATOM 1628 O O . SER A 1 210 ? -5.484 8.034 15.455 1.00 40.25 210 SER A O 1
ATOM 1630 N N . LEU A 1 211 ? -4.804 6.044 14.637 1.00 39.41 211 LEU A N 1
ATOM 1631 C CA . LEU A 1 211 ? -4.081 6.606 13.506 1.00 39.41 211 LEU A CA 1
ATOM 1632 C C . LEU A 1 211 ? -5.123 7.257 12.596 1.00 39.41 211 LEU A C 1
ATOM 1634 O O . LEU A 1 211 ? -5.836 6.571 11.864 1.00 39.41 211 LEU A O 1
ATOM 1638 N N . ARG A 1 212 ? -5.247 8.585 12.663 1.00 43.56 212 ARG A N 1
ATOM 1639 C CA . ARG A 1 212 ? -5.977 9.324 11.639 1.00 43.56 212 ARG A CA 1
ATOM 1640 C C . ARG A 1 212 ? -5.210 9.132 10.344 1.00 43.56 212 ARG A C 1
ATOM 1642 O O . ARG A 1 212 ? -4.072 9.578 10.219 1.00 43.56 212 ARG A O 1
ATOM 1649 N N . MET A 1 213 ? -5.833 8.442 9.395 1.00 42.31 213 MET A N 1
ATOM 1650 C CA . MET A 1 213 ? -5.359 8.398 8.020 1.00 42.31 213 MET A CA 1
ATOM 1651 C C . MET A 1 213 ? -5.670 9.743 7.367 1.00 42.31 213 MET A C 1
ATOM 1653 O O . MET A 1 213 ? -6.557 9.875 6.526 1.00 42.31 213 MET A O 1
ATOM 1657 N N . ASP A 1 214 ? -4.944 10.775 7.784 1.00 40.59 214 ASP A N 1
ATOM 1658 C CA . ASP A 1 214 ? -4.892 11.999 7.014 1.00 40.59 214 ASP A CA 1
ATOM 1659 C C . ASP A 1 214 ? -4.183 11.641 5.706 1.00 40.59 214 ASP A C 1
ATOM 1661 O O . ASP A 1 214 ? -3.045 11.168 5.711 1.00 40.59 214 ASP A O 1
ATOM 1665 N N . ALA A 1 215 ? -4.897 11.781 4.582 1.00 37.56 215 ALA A N 1
ATOM 1666 C CA . ALA A 1 215 ? -4.314 11.595 3.258 1.00 37.56 215 ALA A CA 1
ATOM 1667 C C . ALA A 1 215 ? -2.973 12.340 3.225 1.00 37.56 215 ALA A C 1
ATOM 1669 O O . ALA A 1 215 ? -2.967 13.515 3.617 1.00 37.56 215 ALA A O 1
ATOM 1670 N N . PRO A 1 216 ? -1.866 11.711 2.787 1.00 40.97 216 PRO A N 1
ATOM 1671 C CA . PRO A 1 216 ? -0.613 12.426 2.657 1.00 40.97 216 PRO A CA 1
ATOM 1672 C C . PRO A 1 216 ? -0.898 13.626 1.765 1.00 40.97 216 PRO A C 1
ATOM 1674 O O . PRO A 1 216 ? -1.239 13.494 0.588 1.00 40.97 216 PRO A O 1
ATOM 1677 N N . THR A 1 217 ? -0.835 14.823 2.346 1.00 38.38 217 THR A N 1
ATOM 1678 C CA . THR A 1 217 ? -0.821 16.023 1.520 1.00 38.38 217 THR A CA 1
ATOM 1679 C C . THR A 1 217 ? 0.368 15.858 0.584 1.00 38.38 217 THR A C 1
ATOM 1681 O O . THR A 1 217 ? 1.409 15.346 0.992 1.00 38.38 217 THR A O 1
ATOM 1684 N N . THR A 1 218 ? 0.249 16.272 -0.672 1.00 44.50 218 THR A N 1
ATOM 1685 C CA . THR A 1 218 ? 1.277 16.092 -1.717 1.00 44.50 218 THR A CA 1
ATOM 1686 C C . THR A 1 218 ? 2.665 16.644 -1.318 1.00 44.50 218 THR A C 1
ATOM 1688 O O . THR A 1 218 ? 3.653 16.400 -1.996 1.00 44.50 218 THR A O 1
ATOM 1691 N N . LYS A 1 219 ? 2.761 17.373 -0.194 1.00 32.53 219 LYS A N 1
ATOM 1692 C CA . LYS A 1 219 ? 3.996 17.860 0.434 1.00 32.53 219 LYS A CA 1
ATOM 1693 C C . LYS A 1 219 ? 4.619 16.934 1.496 1.00 32.53 219 LYS A C 1
ATOM 1695 O O . LYS A 1 219 ? 5.790 17.118 1.803 1.00 32.53 219 LYS A O 1
ATOM 1700 N N . GLN A 1 220 ? 3.897 15.968 2.065 1.00 37.19 220 GLN A N 1
ATOM 1701 C CA . GLN A 1 220 ? 4.418 15.065 3.108 1.00 37.19 220 GLN A CA 1
ATOM 1702 C C . GLN A 1 220 ? 5.189 13.860 2.557 1.00 37.19 220 GLN A C 1
ATOM 1704 O O . GLN A 1 220 ? 6.030 13.322 3.267 1.00 37.19 220 GLN A O 1
ATOM 1709 N N . ALA A 1 221 ? 4.998 13.494 1.286 1.00 36.81 221 ALA A N 1
ATOM 1710 C CA . ALA A 1 221 ? 5.836 12.491 0.619 1.00 36.81 221 ALA A CA 1
ATOM 1711 C C . ALA A 1 221 ? 7.278 12.981 0.342 1.00 36.81 221 ALA A C 1
ATOM 1713 O O . ALA A 1 221 ? 8.110 12.203 -0.103 1.00 36.81 221 ALA A O 1
ATOM 1714 N N . LEU A 1 222 ? 7.569 14.265 0.591 1.00 36.03 222 LEU A N 1
ATOM 1715 C CA . LEU A 1 222 ? 8.854 14.918 0.312 1.00 36.03 222 LEU A CA 1
ATOM 1716 C C . LEU A 1 222 ? 9.729 15.150 1.560 1.00 36.03 222 LEU A C 1
ATOM 1718 O O . LEU A 1 222 ? 10.770 15.795 1.450 1.00 36.03 222 LEU A O 1
ATOM 1722 N N . LEU A 1 223 ? 9.312 14.677 2.742 1.00 30.86 223 LEU A N 1
ATOM 1723 C CA . LEU A 1 223 ? 10.032 14.890 4.011 1.00 30.86 223 LEU A CA 1
ATOM 1724 C C . LEU A 1 223 ? 10.460 13.599 4.733 1.00 30.86 223 LEU A C 1
ATOM 1726 O O . LEU A 1 223 ? 10.853 13.658 5.898 1.00 30.86 223 LEU A O 1
ATOM 1730 N N . LEU A 1 224 ? 10.451 12.462 4.037 1.00 35.56 224 LEU A N 1
ATOM 1731 C CA . LEU A 1 224 ? 11.149 11.227 4.414 1.00 35.56 224 LEU A CA 1
ATOM 1732 C C . LEU A 1 224 ? 11.964 10.733 3.215 1.00 35.56 224 LEU A C 1
ATOM 1734 O O . LEU A 1 224 ? 12.990 10.063 3.459 1.00 35.56 224 LEU A O 1
#